Protein AF-A0A940Q5U7-F1 (afdb_monomer_lite)

Radius of gyration: 24.31 Å; chains: 1; bounding box: 68×39×67 Å

Foldseek 3Di:
DPVVQDDPVNCQQVQPLFKAAPVCPVVFFWAAPVLVVVCVVPPVVFDWDDPPDQRTIGTDQPVQADPVVRIGGRSQQDNNGGGNCVVSDGPSVVDPQWAWEDDPQWTFIWGDCPPPRCVPDDLVVVLVVCVVPVVVVRVVVCLVRVVRYYHDDPPTDTSDIACWRDDPFKIKHFDDLVCLVVVLVQCPDPVNCVVVVDDRDDSVNSVVVVVVQVPDPQKTKIFIDGRNDGFWIWIWGRLQVLEEIEREDTGGRPVPPPPCSSLRVVLVSLVSSVVSNRFKYKYKDFPVPVVVVVSLVVNVWDWDPDQDPVNGITMTMDGRSCVVVVVVD

pLDDT: mean 86.64, std 11.1, range [28.98, 97.19]

Sequence (329 aa):
MLKNILSGKTCAKCRMCCIFDKYDVWETPVITRELHQKLAAERPDLKTVSKGGNGGYVFNMEDCWDDEEEIYRCPALDVNKGCTLGENKPFDCKIWPYRVMDLNGARVISIASVCPELYKMPLSTLVKELDSGLGDIIFAEAAKNPAIVKPYQQGYPILKVTTELCGQKVRLSEVTRGDLPFLCDLYNRAELLDRLEAGALDIEDWDEAFEQWREDGDEEDYIVYVGSEPAGWLKLCGLESGECGWISMLVIAPEFRGRGVSRECIRLAEEIFIEKGIDSAAMHICCSNEAAVRCCVSCGYIPVQEETSDGETVMYKKENIDENYRTLS

Secondary structure (DSSP, 8-state):
--TTT--HHHHHHH-GGGEE-TTTGGGSPPBPHHHHHHHHHH-TTS-EEE-SSSS-EEE--GGGEETTTTEEE-TTEETTTEETTGGG--HHHHHTTEEEEEETTEEEEEE-TT-TTTTTS-HHHHHHHIIIIIHHHHHHHHHH-GGG-EE--TT--EEEE-S-EE-SS-EEEE--GGGHHHHHHHHTSHHHHHHHT-----HHHHHHHHHHHTT-TTEEEEEEEETTEEEEEEEEE-TTTSS-EEEEEEEE-GGGTTSSHHHHHHHHHHHHHHHTT--EEEEEEETT-HHHHHHHHHTT-EEEEEE-TTSSEEEEEEE-HHHHHHT--

Structure (mmCIF, N/CA/C/O backbone):
data_AF-A0A940Q5U7-F1
#
_entry.id   AF-A0A940Q5U7-F1
#
loop_
_atom_site.group_PDB
_atom_site.id
_atom_site.type_symbol
_atom_site.label_atom_id
_atom_site.label_alt_id
_atom_site.label_comp_id
_atom_site.label_asym_id
_atom_site.label_entity_id
_atom_site.label_seq_id
_atom_site.pdbx_PDB_ins_code
_atom_site.Cartn_x
_atom_site.Cartn_y
_atom_site.Cartn_z
_atom_site.occupancy
_atom_site.B_iso_or_equiv
_atom_site.auth_seq_id
_atom_site.auth_comp_id
_atom_site.auth_asym_id
_atom_site.auth_atom_id
_atom_site.pdbx_PDB_model_num
ATOM 1 N N . MET A 1 1 ? -3.903 4.282 20.654 1.00 78.12 1 MET A N 1
ATOM 2 C CA . MET A 1 1 ? -2.848 4.811 19.771 1.00 78.12 1 MET A CA 1
ATOM 3 C C . MET A 1 1 ? -2.981 6.319 19.609 1.00 78.12 1 MET A C 1
ATOM 5 O O . MET A 1 1 ? -1.980 6.993 19.712 1.00 78.12 1 MET A O 1
ATOM 9 N N . LEU A 1 2 ? -4.192 6.875 19.543 1.00 88.94 2 LEU A N 1
ATOM 10 C CA . LEU A 1 2 ? -4.430 8.313 19.321 1.00 88.94 2 LEU A CA 1
ATOM 11 C C . LEU A 1 2 ? -4.234 9.261 20.523 1.00 88.94 2 LEU A C 1
ATOM 13 O O . LEU A 1 2 ? -4.926 10.269 20.620 1.00 88.94 2 LEU A O 1
ATOM 17 N N . LYS A 1 3 ? -3.363 8.949 21.490 1.00 84.50 3 LYS A N 1
ATOM 18 C CA . LYS A 1 3 ? -3.320 9.698 22.768 1.00 84.50 3 LYS A CA 1
ATOM 19 C C . LYS A 1 3 ? -2.972 11.188 22.601 1.00 84.50 3 LYS A C 1
ATOM 21 O O . LYS A 1 3 ? -3.335 11.967 23.478 1.00 84.50 3 LYS A O 1
ATOM 26 N N . ASN A 1 4 ? -2.326 11.566 21.498 1.00 86.31 4 ASN A N 1
ATOM 27 C CA . ASN A 1 4 ? -1.941 12.946 21.194 1.00 86.31 4 ASN A CA 1
ATOM 28 C C . ASN A 1 4 ? -3.125 13.817 20.748 1.00 86.31 4 ASN A C 1
ATOM 30 O O . ASN A 1 4 ? -3.138 15.014 21.018 1.00 86.31 4 ASN A O 1
ATOM 34 N N . ILE A 1 5 ? -4.128 13.216 20.100 1.00 89.06 5 ILE A N 1
ATOM 35 C CA . ILE A 1 5 ? -5.276 13.933 19.521 1.00 89.06 5 ILE A CA 1
ATOM 36 C C . ILE A 1 5 ? -6.609 13.563 20.180 1.00 89.06 5 ILE A C 1
ATOM 38 O O . ILE A 1 5 ? -7.591 14.287 20.050 1.00 89.06 5 ILE A O 1
ATOM 42 N N . LEU A 1 6 ? -6.682 12.445 20.908 1.00 87.38 6 LEU A N 1
ATOM 43 C CA . LEU A 1 6 ? -7.926 11.976 21.505 1.00 87.38 6 LEU A CA 1
ATOM 44 C C . LEU A 1 6 ? -7.697 11.224 22.822 1.00 87.38 6 LEU A C 1
ATOM 46 O O . LEU A 1 6 ? -7.019 10.196 22.892 1.00 87.38 6 LEU A O 1
ATOM 50 N N . SER A 1 7 ? -8.325 11.718 23.893 1.00 88.56 7 SER A N 1
ATOM 51 C CA . SER A 1 7 ? -8.215 11.106 25.218 1.00 88.56 7 SER A CA 1
ATOM 52 C C . SER A 1 7 ? -9.206 9.951 25.406 1.00 88.56 7 SER A C 1
ATOM 54 O O . SER A 1 7 ? -10.366 10.019 24.993 1.00 88.56 7 SER A O 1
ATOM 56 N N . GLY A 1 8 ? -8.789 8.909 26.133 1.00 87.06 8 GLY A N 1
ATOM 57 C CA . GLY A 1 8 ? -9.665 7.777 26.458 1.00 87.06 8 GLY A CA 1
ATOM 58 C C . GLY A 1 8 ? -10.902 8.173 27.273 1.00 87.06 8 GLY A C 1
ATOM 59 O O . GLY A 1 8 ? -11.972 7.603 27.069 1.00 87.06 8 GLY A O 1
ATOM 60 N N . LYS A 1 9 ? -10.787 9.188 28.142 1.00 89.12 9 LYS A N 1
ATOM 61 C CA . LYS A 1 9 ? -11.909 9.723 28.932 1.00 89.12 9 LYS A CA 1
ATOM 62 C C . LYS A 1 9 ? -12.953 10.392 28.037 1.00 89.12 9 LYS A C 1
ATOM 64 O O . LYS A 1 9 ? -14.149 10.199 28.245 1.00 89.12 9 LYS A O 1
ATOM 69 N N . THR A 1 10 ? -12.503 11.142 27.030 1.00 89.94 10 THR A N 1
ATOM 70 C CA . THR A 1 10 ? -13.386 11.759 26.035 1.00 89.94 10 THR A CA 1
ATOM 71 C C . THR A 1 10 ? -14.143 10.683 25.256 1.00 89.94 10 THR A C 1
ATOM 73 O O . THR A 1 10 ? -15.372 10.730 25.184 1.00 89.94 10 THR A O 1
ATOM 76 N N . CYS A 1 11 ? -13.442 9.652 24.770 1.00 89.56 11 CYS A N 1
ATOM 77 C CA . CYS A 1 11 ? -14.071 8.535 24.059 1.00 89.56 11 CYS A CA 1
ATOM 78 C C . CYS A 1 11 ? -15.082 7.774 24.920 1.00 89.56 11 CYS A C 1
ATOM 80 O O . CYS A 1 11 ? -16.165 7.453 24.438 1.00 89.56 11 CYS A O 1
ATOM 82 N N . ALA A 1 12 ? -14.750 7.502 26.187 1.00 89.62 12 ALA A N 1
ATOM 83 C CA . ALA A 1 12 ? -15.624 6.772 27.103 1.00 89.62 12 ALA A CA 1
ATOM 84 C C . ALA A 1 12 ? -16.951 7.503 27.359 1.00 89.62 12 ALA A C 1
ATOM 86 O O . ALA A 1 12 ? -17.980 6.854 27.514 1.00 89.62 12 ALA A O 1
ATOM 87 N N . LYS A 1 13 ? -16.939 8.844 27.348 1.00 90.38 13 LYS A N 1
ATOM 88 C CA . LYS A 1 13 ? -18.156 9.664 27.427 1.00 90.38 13 LYS A CA 1
ATOM 89 C C . LYS A 1 13 ? -18.922 9.683 26.095 1.00 90.38 13 LYS A C 1
ATOM 91 O O . LYS A 1 13 ? -20.143 9.549 26.097 1.00 90.38 13 LYS A O 1
ATOM 96 N N . CYS A 1 14 ? -18.207 9.847 24.979 1.00 90.88 14 CYS A N 1
ATOM 97 C CA . CYS A 1 14 ? -18.778 10.008 23.637 1.00 90.88 14 CYS A CA 1
ATOM 98 C C . CYS A 1 14 ? -19.449 8.730 23.103 1.00 90.88 14 CYS A C 1
ATOM 100 O O . CYS A 1 14 ? -20.613 8.773 22.726 1.00 90.88 14 CYS A O 1
ATOM 102 N N . ARG A 1 15 ? -18.741 7.589 23.112 1.00 91.56 15 ARG A N 1
ATOM 103 C CA . ARG A 1 15 ? -19.229 6.246 22.712 1.00 91.56 15 ARG A CA 1
ATOM 104 C C . ARG A 1 15 ? -19.679 6.078 21.250 1.00 91.56 15 ARG A C 1
ATOM 106 O O . ARG A 1 15 ? -20.002 4.958 20.871 1.00 91.56 15 ARG A O 1
ATOM 113 N N . MET A 1 16 ? -19.614 7.126 20.425 1.00 89.88 16 MET A N 1
ATOM 114 C CA . MET A 1 16 ? -20.084 7.107 19.031 1.00 89.88 16 MET A CA 1
ATOM 115 C C . MET A 1 16 ? -19.485 5.966 18.193 1.00 89.88 16 MET A C 1
ATOM 117 O O . MET A 1 16 ? -20.190 5.325 17.434 1.00 89.88 16 MET A O 1
ATOM 121 N N . CYS A 1 17 ? -18.208 5.627 18.394 1.00 89.94 17 CYS A N 1
ATOM 122 C CA . CYS A 1 17 ? -17.541 4.549 17.652 1.00 89.94 17 CYS A CA 1
ATOM 123 C C . CYS A 1 17 ? -18.052 3.125 17.950 1.00 89.94 17 CYS A C 1
ATOM 125 O O . CYS A 1 17 ? -17.549 2.163 17.373 1.00 89.94 17 CYS A O 1
ATOM 127 N N . CYS A 1 18 ? -18.966 2.975 18.910 1.00 93.62 18 CYS A N 1
ATOM 128 C CA . CYS A 1 18 ? -19.541 1.704 19.345 1.00 93.62 18 CYS A CA 1
ATOM 129 C C . CYS A 1 18 ? -21.046 1.610 19.049 1.00 93.62 18 CYS A C 1
ATOM 131 O O . CYS A 1 18 ? -21.699 0.708 19.575 1.00 93.62 18 CYS A O 1
ATOM 133 N N . ILE A 1 19 ? -21.589 2.550 18.276 1.00 92.31 19 ILE A N 1
ATOM 134 C CA . ILE A 1 19 ? -22.995 2.616 17.887 1.00 92.31 19 ILE A CA 1
ATOM 135 C C . ILE A 1 19 ? -23.037 2.584 16.361 1.00 92.31 19 ILE A C 1
ATOM 137 O O . ILE A 1 19 ? -22.269 3.296 15.721 1.00 92.31 19 ILE A O 1
ATOM 141 N N . PHE A 1 20 ? -23.902 1.745 15.801 1.00 92.62 20 PHE A N 1
ATOM 142 C CA . PHE A 1 20 ? -24.039 1.549 14.360 1.00 92.62 20 PHE A CA 1
ATOM 143 C C . PHE A 1 20 ? -25.521 1.507 14.023 1.00 92.62 20 PHE A C 1
ATOM 145 O O . PHE A 1 20 ? -26.277 0.855 14.737 1.00 92.62 20 PHE A O 1
ATOM 152 N N . ASP A 1 21 ? -25.951 2.152 12.949 1.00 90.31 21 ASP A N 1
ATOM 153 C CA . ASP A 1 21 ? -27.272 1.871 12.394 1.00 90.31 21 ASP A CA 1
ATOM 154 C C . ASP A 1 21 ? -27.205 0.643 11.460 1.00 90.31 21 ASP A C 1
ATOM 156 O O . ASP A 1 21 ? -26.162 -0.002 11.307 1.00 90.31 21 ASP A O 1
ATOM 160 N N . LYS A 1 22 ? -28.327 0.298 10.824 1.00 88.94 22 LYS A N 1
ATOM 161 C CA . LYS A 1 22 ? -28.398 -0.815 9.860 1.00 88.94 22 LYS A CA 1
ATOM 162 C C . LYS A 1 22 ? -27.528 -0.628 8.610 1.00 88.94 22 LYS A C 1
ATOM 164 O O . LYS A 1 22 ? -27.195 -1.618 7.961 1.00 88.94 22 LYS A O 1
ATOM 169 N N . TYR A 1 23 ? -27.190 0.608 8.257 1.00 86.69 23 TYR A N 1
ATOM 170 C CA . TYR A 1 23 ? -26.357 0.947 7.109 1.00 86.69 23 TYR A CA 1
ATOM 171 C C . TYR A 1 23 ? -24.874 1.003 7.463 1.00 86.69 23 TYR A C 1
ATOM 173 O O . TYR A 1 23 ? -24.066 0.852 6.557 1.00 86.69 23 TYR A O 1
ATOM 181 N N . ASP A 1 24 ? -24.522 1.119 8.746 1.00 87.00 24 ASP A N 1
ATOM 182 C CA . ASP A 1 24 ? -23.146 1.248 9.233 1.00 87.00 24 ASP A CA 1
ATOM 183 C C . ASP A 1 24 ? -22.591 -0.042 9.860 1.00 87.00 24 ASP A C 1
ATOM 185 O O . ASP A 1 24 ? -21.446 -0.080 10.302 1.00 87.00 24 ASP A O 1
ATOM 189 N N . VAL A 1 25 ? -23.337 -1.152 9.892 1.00 85.06 25 VAL A N 1
ATOM 190 C CA . VAL A 1 25 ? -22.847 -2.422 10.486 1.00 85.06 25 VAL A CA 1
ATOM 191 C C . VAL A 1 25 ? -21.562 -2.928 9.810 1.00 85.06 25 VAL A C 1
ATOM 193 O O . VAL A 1 25 ? -20.711 -3.555 10.450 1.00 85.06 25 VAL A O 1
ATOM 196 N N . TRP A 1 26 ? -21.356 -2.612 8.530 1.00 83.44 26 TRP A N 1
ATOM 197 C CA . TRP A 1 26 ? -20.106 -2.911 7.817 1.00 83.44 26 TRP A CA 1
ATOM 198 C C . TRP A 1 26 ? -18.888 -2.174 8.414 1.00 83.44 26 TRP A C 1
ATOM 200 O O . TRP A 1 26 ? -17.740 -2.592 8.216 1.00 83.44 26 TRP A O 1
ATOM 210 N N . GLU A 1 27 ? -19.107 -1.106 9.188 1.00 85.62 27 GLU A N 1
ATOM 211 C CA . GLU A 1 27 ? -18.078 -0.357 9.907 1.00 85.62 27 GLU A CA 1
ATOM 212 C C . GLU A 1 27 ? -17.572 -1.041 11.170 1.00 85.62 27 GLU A C 1
ATOM 214 O O . GLU A 1 27 ? -16.536 -0.626 11.703 1.00 85.62 27 GLU A O 1
ATOM 219 N N . THR A 1 28 ? -18.226 -2.117 11.605 1.00 90.81 28 THR A N 1
ATOM 220 C CA . THR A 1 28 ? -17.782 -2.892 12.762 1.00 90.81 28 THR A CA 1
ATOM 221 C C . THR A 1 28 ? -16.299 -3.271 12.650 1.00 90.81 28 THR A C 1
ATOM 223 O O . THR A 1 28 ? -15.772 -3.500 11.548 1.00 90.81 28 THR A O 1
ATOM 226 N N . PRO A 1 29 ? -15.577 -3.254 13.785 1.00 92.81 29 PRO A N 1
ATOM 227 C CA . PRO A 1 29 ? -14.142 -3.460 13.785 1.00 92.81 29 PRO A CA 1
ATOM 228 C C . PRO A 1 29 ? -13.802 -4.899 13.413 1.00 92.81 29 PRO A C 1
ATOM 230 O O . PRO A 1 29 ? -14.430 -5.848 13.891 1.00 92.81 29 PRO A O 1
ATOM 233 N N . VAL A 1 30 ? -12.758 -5.057 12.612 1.00 93.12 30 VAL A N 1
ATOM 234 C CA . VAL A 1 30 ? -12.227 -6.366 12.256 1.00 93.12 30 VAL A CA 1
ATOM 235 C C . VAL A 1 30 ? -11.350 -6.889 13.385 1.00 93.12 30 VAL A C 1
ATOM 237 O O . VAL A 1 30 ? -10.454 -6.216 13.892 1.00 93.12 30 VAL A O 1
ATOM 240 N N . ILE A 1 31 ? -11.624 -8.122 13.783 1.00 94.00 31 ILE A N 1
ATOM 241 C CA . ILE A 1 31 ? -10.953 -8.857 14.846 1.00 94.00 31 ILE A CA 1
ATOM 242 C C . ILE A 1 31 ? -10.011 -9.859 14.177 1.00 94.00 31 ILE A C 1
ATOM 244 O O . ILE A 1 31 ? -10.446 -10.712 13.397 1.00 94.00 31 ILE A O 1
ATOM 248 N N . THR A 1 32 ? -8.713 -9.756 14.470 1.00 90.56 32 THR A N 1
ATOM 249 C CA . THR A 1 32 ? -7.722 -10.713 13.959 1.00 90.56 32 THR A CA 1
ATOM 250 C C . THR A 1 32 ? -7.933 -12.089 14.583 1.00 90.56 32 THR A C 1
ATOM 252 O O . THR A 1 32 ? -8.593 -12.235 15.616 1.00 90.56 32 THR A O 1
ATOM 255 N N . ARG A 1 33 ? -7.347 -13.122 13.978 1.00 89.12 33 ARG A N 1
ATOM 256 C CA . ARG A 1 33 ? -7.456 -14.491 14.487 1.00 89.12 33 ARG A CA 1
ATOM 257 C C . ARG A 1 33 ? -6.907 -14.628 15.909 1.00 89.12 33 ARG A C 1
ATOM 259 O O . ARG A 1 33 ? -7.523 -15.304 16.730 1.00 89.12 33 ARG A O 1
ATOM 266 N N . GLU A 1 34 ? -5.791 -13.972 16.207 1.00 90.19 34 GLU A N 1
ATOM 267 C CA . GLU A 1 34 ? -5.159 -14.003 17.528 1.00 90.19 34 GLU A CA 1
ATOM 268 C C . GLU A 1 34 ? -6.071 -13.357 18.574 1.00 90.19 34 GLU A C 1
ATOM 270 O O . GLU A 1 34 ? -6.288 -13.915 19.652 1.00 90.19 34 GLU A O 1
ATOM 275 N N . LEU A 1 35 ? -6.660 -12.200 18.246 1.00 93.81 35 LEU A N 1
ATOM 276 C CA . LEU A 1 35 ? -7.577 -11.522 19.155 1.00 93.81 35 LEU A CA 1
ATOM 277 C C . LEU A 1 35 ? -8.873 -12.318 19.339 1.00 93.81 35 LEU A C 1
ATOM 279 O O . LEU A 1 35 ? -9.357 -12.419 20.461 1.00 93.81 35 LEU A O 1
ATOM 283 N N . HIS A 1 36 ? -9.404 -12.929 18.279 1.00 93.69 36 HIS A N 1
ATOM 284 C CA . HIS A 1 36 ? -10.560 -13.821 18.360 1.00 93.69 36 HIS A CA 1
ATOM 285 C C . HIS A 1 36 ? -10.318 -14.969 19.353 1.00 93.69 36 HIS A C 1
ATOM 287 O O . HIS A 1 36 ? -11.129 -15.182 20.254 1.00 93.69 36 HIS A O 1
ATOM 293 N N . GLN A 1 37 ? -9.181 -15.664 19.242 1.00 93.94 37 GLN A N 1
ATOM 294 C CA . GLN A 1 37 ? -8.817 -16.756 20.154 1.00 93.94 37 GLN A CA 1
ATOM 295 C C . GLN A 1 37 ? -8.702 -16.275 21.603 1.00 93.94 37 GLN A C 1
ATOM 297 O O . GLN A 1 37 ? -9.189 -16.937 22.520 1.00 93.94 37 GLN A O 1
ATOM 302 N N . LYS A 1 38 ? -8.102 -15.098 21.808 1.00 95.25 38 LYS A N 1
ATOM 303 C CA . LYS A 1 38 ? -7.985 -14.493 23.135 1.00 95.25 38 LYS A CA 1
ATOM 304 C C . LYS A 1 38 ? -9.350 -14.140 23.730 1.00 95.25 38 LYS A C 1
ATOM 306 O O . LYS A 1 38 ? -9.614 -14.462 24.886 1.00 95.25 38 LYS A O 1
ATOM 311 N N . LEU A 1 39 ? -10.230 -13.516 22.946 1.00 95.75 39 LEU A N 1
ATOM 312 C CA . LEU A 1 39 ? -11.585 -13.171 23.382 1.00 95.75 39 LEU A CA 1
ATOM 313 C C . LEU A 1 39 ? -12.404 -14.424 23.702 1.00 95.75 39 LEU A C 1
ATOM 315 O O . LEU A 1 39 ? -13.071 -14.447 24.727 1.00 95.75 39 LEU A O 1
ATOM 319 N N . ALA A 1 40 ? -12.293 -15.492 22.910 1.00 94.69 40 ALA A N 1
ATOM 320 C CA . ALA A 1 40 ? -12.980 -16.750 23.196 1.00 94.69 40 ALA A CA 1
ATOM 321 C C . ALA A 1 40 ? -12.564 -17.369 24.547 1.00 94.69 40 ALA A C 1
ATOM 323 O O . ALA A 1 40 ? -13.393 -17.982 25.218 1.00 94.69 40 ALA A O 1
ATOM 324 N N . ALA A 1 41 ? -11.304 -17.194 24.960 1.00 95.44 41 ALA A N 1
ATOM 325 C CA . ALA A 1 41 ? -10.793 -17.704 26.232 1.00 95.44 41 ALA A CA 1
ATOM 326 C C . ALA A 1 41 ? -11.141 -16.807 27.435 1.00 95.44 41 ALA A C 1
ATOM 328 O O . ALA A 1 41 ? -11.493 -17.312 28.499 1.00 95.44 41 ALA A O 1
ATOM 329 N N . GLU A 1 42 ? -11.026 -15.484 27.287 1.00 95.94 42 GLU A N 1
ATOM 330 C CA . GLU A 1 42 ? -11.127 -14.531 28.406 1.00 95.94 42 GLU A CA 1
ATOM 331 C C . GLU A 1 42 ? -12.506 -13.858 28.523 1.00 95.94 42 GLU A C 1
ATOM 333 O O . GLU A 1 42 ? -12.880 -13.383 29.596 1.00 95.94 42 GLU A O 1
ATOM 338 N N . ARG A 1 43 ? -13.247 -13.770 27.416 1.00 94.62 43 ARG A N 1
ATOM 339 C CA . ARG A 1 43 ? -14.505 -13.022 27.259 1.00 94.62 43 ARG A CA 1
ATOM 340 C C . ARG A 1 43 ? -15.493 -13.782 26.356 1.00 94.62 43 ARG A C 1
ATOM 342 O O . ARG A 1 43 ? -15.878 -13.269 25.305 1.00 94.62 43 ARG A O 1
ATOM 349 N N . PRO A 1 44 ? -15.921 -15.002 26.738 1.00 92.81 44 PRO A N 1
ATOM 350 C CA . PRO A 1 44 ? -16.812 -15.832 25.918 1.00 92.81 44 PRO A CA 1
ATOM 351 C C . PRO A 1 44 ? -18.203 -15.210 25.707 1.00 92.81 44 PRO A C 1
ATOM 353 O O . PRO A 1 44 ? -18.942 -15.638 24.823 1.00 92.81 44 PRO A O 1
ATOM 356 N N . ASP A 1 45 ? -18.557 -14.194 26.500 1.00 93.38 45 ASP A N 1
ATOM 357 C CA . ASP A 1 45 ? -19.732 -13.348 26.298 1.00 93.38 45 ASP A CA 1
ATOM 358 C C . ASP A 1 45 ? -19.665 -12.549 24.984 1.00 93.38 45 ASP A C 1
ATOM 360 O O . ASP A 1 45 ? -20.691 -12.295 24.356 1.00 93.38 45 ASP A O 1
ATOM 364 N N . LEU A 1 46 ? -18.460 -12.201 24.525 1.00 94.31 46 LEU A N 1
ATOM 365 C CA . LEU A 1 46 ? -18.235 -11.455 23.291 1.00 94.31 46 LEU A CA 1
ATOM 366 C C . LEU A 1 46 ? -18.146 -12.404 22.093 1.00 94.31 46 LEU A C 1
ATOM 368 O O . LEU A 1 46 ? -17.064 -12.736 21.600 1.00 94.31 46 LEU A O 1
ATOM 372 N N . LYS A 1 47 ? -19.312 -12.832 21.606 1.00 94.12 47 LYS A N 1
ATOM 373 C CA . LYS A 1 47 ? -19.419 -13.682 20.416 1.00 94.12 47 LYS A CA 1
ATOM 374 C C . LYS A 1 47 ? -18.869 -12.975 19.177 1.00 94.12 47 LYS A C 1
ATOM 376 O O . LYS A 1 47 ? -19.050 -11.774 18.977 1.00 94.12 47 LYS A O 1
ATOM 381 N N . THR A 1 48 ? -18.234 -13.751 18.306 1.00 93.75 48 THR A N 1
ATOM 382 C CA . THR A 1 48 ? -17.684 -13.274 17.033 1.00 93.75 48 THR A CA 1
ATOM 383 C C . THR A 1 48 ? -18.057 -14.227 15.905 1.00 93.75 48 THR A C 1
ATOM 385 O O . THR A 1 48 ? -18.272 -15.417 16.136 1.00 93.75 48 THR A O 1
ATOM 388 N N . VAL A 1 49 ? -18.137 -13.699 14.689 1.00 91.50 49 VAL A N 1
ATOM 389 C CA . VAL A 1 49 ? -18.447 -14.446 13.465 1.00 91.50 49 VAL A CA 1
ATOM 390 C C . VAL A 1 49 ? -17.345 -14.230 12.434 1.00 91.50 49 VAL A C 1
ATOM 392 O O . VAL A 1 49 ? -16.705 -13.178 12.403 1.00 91.50 49 VAL A O 1
ATOM 395 N N . SER A 1 50 ? -17.080 -15.244 11.610 1.00 88.31 50 SER A N 1
ATOM 396 C CA . SER A 1 50 ? -16.086 -15.136 10.538 1.00 88.31 50 SER A CA 1
ATOM 397 C C . SER A 1 50 ? -16.630 -14.287 9.390 1.00 88.31 50 SER A C 1
ATOM 399 O O . SER A 1 50 ? -17.770 -14.471 8.972 1.00 88.31 50 SER A O 1
ATOM 401 N N . LYS A 1 51 ? -15.798 -13.395 8.844 1.00 74.69 51 LYS A N 1
ATOM 402 C CA . LYS A 1 51 ? -16.141 -12.531 7.704 1.00 74.69 51 LYS A CA 1
ATOM 403 C C . LYS A 1 51 ? -16.084 -13.265 6.350 1.00 74.69 51 LYS A C 1
ATOM 405 O O . LYS A 1 51 ? -16.513 -12.709 5.346 1.00 74.69 51 LYS A O 1
ATOM 410 N N . GLY A 1 52 ? -15.579 -14.506 6.307 1.00 59.94 52 GLY A N 1
ATOM 411 C CA . GLY A 1 52 ? -15.318 -15.238 5.057 1.00 59.94 52 GLY A CA 1
ATOM 412 C C . GLY A 1 52 ? -14.249 -14.563 4.176 1.00 59.94 52 GLY A C 1
ATOM 413 O O . GLY A 1 52 ? -13.868 -13.421 4.421 1.00 59.94 52 GLY A O 1
ATOM 414 N N . GLY A 1 53 ? -13.717 -15.276 3.174 1.00 56.09 53 GLY A N 1
ATOM 415 C CA . GLY A 1 53 ? -12.832 -14.745 2.112 1.00 56.09 53 GLY A CA 1
ATOM 416 C C . GLY A 1 53 ? -11.426 -14.267 2.527 1.00 56.09 53 GLY A C 1
ATOM 417 O O . GLY A 1 53 ? -10.441 -14.777 2.010 1.00 56.09 53 GLY A O 1
ATOM 418 N N . ASN A 1 54 ? -11.322 -13.336 3.483 1.00 55.59 54 ASN A N 1
ATOM 419 C CA . ASN A 1 54 ? -10.103 -12.577 3.815 1.00 55.59 54 ASN A CA 1
ATOM 420 C C . ASN A 1 54 ? -9.548 -12.856 5.231 1.00 55.59 54 ASN A C 1
ATOM 422 O O . ASN A 1 54 ? -8.680 -12.135 5.712 1.00 55.59 54 ASN A O 1
ATOM 426 N N . GLY A 1 55 ? -10.051 -13.878 5.935 1.00 65.12 55 GLY A N 1
ATOM 427 C CA . GLY A 1 55 ? -9.444 -14.382 7.182 1.00 65.12 55 GLY A CA 1
ATOM 428 C C . GLY A 1 55 ? -9.720 -13.600 8.480 1.00 65.12 55 GLY A C 1
ATOM 429 O O . GLY A 1 55 ? -9.142 -13.941 9.511 1.00 65.12 55 GLY A O 1
ATOM 430 N N . GLY A 1 56 ? -10.605 -12.594 8.467 1.00 82.19 56 GLY A N 1
ATOM 431 C CA . GLY A 1 56 ? -10.977 -11.801 9.652 1.00 82.19 56 GLY A CA 1
ATOM 432 C C . GLY A 1 56 ? -12.269 -12.249 10.351 1.00 82.19 56 GLY A C 1
ATOM 433 O O . GLY A 1 56 ? -13.113 -12.926 9.757 1.00 82.19 56 GLY A O 1
ATOM 434 N N . TYR A 1 57 ? -12.443 -11.830 11.606 1.00 92.12 57 TYR A N 1
ATOM 435 C CA . TYR A 1 57 ? -13.677 -11.975 12.387 1.00 92.12 57 TYR A CA 1
ATOM 436 C C . TYR A 1 57 ? -14.303 -10.601 12.648 1.00 92.12 57 TYR A C 1
ATOM 438 O O . TYR A 1 57 ? -13.626 -9.580 12.562 1.00 92.12 57 TYR A O 1
ATOM 446 N N . VAL A 1 58 ? -15.582 -10.563 13.001 1.00 92.94 58 VAL A N 1
ATOM 447 C CA . VAL A 1 58 ? -16.266 -9.374 13.537 1.00 92.94 58 VAL A CA 1
ATOM 448 C C . VAL A 1 58 ? -17.094 -9.779 14.752 1.00 92.94 58 VAL A C 1
ATOM 450 O O . VAL A 1 58 ? -17.349 -10.968 14.959 1.00 92.94 58 VAL A O 1
ATOM 453 N N . PHE A 1 59 ? -17.498 -8.820 15.584 1.00 93.75 59 PHE A N 1
ATOM 454 C CA . PHE A 1 59 ? -18.456 -9.108 16.653 1.00 93.75 59 PHE A CA 1
ATOM 455 C C . PHE A 1 59 ? -19.784 -9.587 16.063 1.00 93.75 59 PHE A C 1
ATOM 457 O O . PHE A 1 59 ? -20.218 -9.085 15.027 1.00 93.75 59 PHE A O 1
ATOM 464 N N . ASN A 1 60 ? -20.423 -10.562 16.715 1.00 92.44 60 ASN A N 1
ATOM 465 C CA . ASN A 1 60 ? -21.790 -10.915 16.359 1.00 92.44 60 ASN A CA 1
ATOM 466 C C . ASN A 1 60 ? -22.718 -9.788 16.841 1.00 92.44 60 ASN A C 1
ATOM 468 O O . ASN A 1 60 ? -22.786 -9.527 18.041 1.00 92.44 60 ASN A O 1
ATOM 472 N N . MET A 1 61 ? -23.398 -9.132 15.898 1.00 91.06 61 MET A N 1
ATOM 473 C CA . MET A 1 61 ? -24.313 -8.020 16.162 1.00 91.06 61 MET A CA 1
ATOM 474 C C . MET A 1 61 ? -25.794 -8.435 16.157 1.00 91.06 61 MET A C 1
ATOM 476 O O . MET A 1 61 ? -26.635 -7.594 16.458 1.00 91.06 61 MET A O 1
ATOM 480 N N . GLU A 1 62 ? -26.131 -9.690 15.830 1.00 86.12 62 GLU A N 1
ATOM 481 C CA . GLU A 1 62 ? -27.520 -10.169 15.679 1.00 86.12 62 GLU A CA 1
ATOM 482 C C . GLU A 1 62 ? -28.363 -9.910 16.936 1.00 86.12 62 GLU A C 1
ATOM 484 O O . GLU A 1 62 ? -29.486 -9.428 16.836 1.00 86.12 62 GLU A O 1
ATOM 489 N N . ASP A 1 63 ? -27.780 -10.139 18.116 1.00 85.50 63 ASP A N 1
ATOM 490 C CA . ASP A 1 63 ? -28.448 -9.976 19.415 1.00 85.50 63 ASP A CA 1
ATOM 491 C C . ASP A 1 63 ? -28.274 -8.560 20.014 1.00 85.50 63 ASP A C 1
ATOM 493 O O . ASP A 1 63 ? -28.551 -8.342 21.192 1.00 85.50 63 ASP A O 1
ATOM 497 N N . CYS A 1 64 ? -27.733 -7.601 19.254 1.00 89.50 64 CYS A N 1
ATOM 498 C CA . CYS A 1 64 ? -27.323 -6.280 19.758 1.00 89.50 64 CYS A CA 1
ATOM 499 C C . CYS A 1 64 ? -28.204 -5.116 19.274 1.00 89.50 64 CYS A C 1
ATOM 501 O O . CYS A 1 64 ? -27.837 -3.955 19.482 1.00 89.50 64 CYS A O 1
ATOM 503 N N . TRP A 1 65 ? -29.310 -5.421 18.594 1.00 91.81 65 TRP A N 1
ATOM 504 C CA . TRP A 1 65 ? -30.267 -4.438 18.092 1.00 91.81 65 TRP A CA 1
ATOM 505 C C . TRP A 1 65 ? -31.135 -3.867 19.221 1.00 91.81 65 TRP A C 1
ATOM 507 O O . TRP A 1 65 ? -31.642 -4.606 20.063 1.00 91.81 65 TRP A O 1
ATOM 517 N N . ASP A 1 66 ? -31.290 -2.548 19.224 1.00 90.69 66 ASP A N 1
ATOM 518 C CA . ASP A 1 66 ? -32.147 -1.779 20.122 1.00 90.69 66 ASP A CA 1
ATOM 519 C C . ASP A 1 66 ? -33.346 -1.267 19.308 1.00 90.69 66 ASP A C 1
ATOM 521 O O . ASP A 1 66 ? -33.190 -0.359 18.493 1.00 90.69 66 ASP A O 1
ATOM 525 N N . ASP A 1 67 ? -34.522 -1.882 19.481 1.00 89.31 67 ASP A N 1
ATOM 526 C CA . ASP A 1 67 ? -35.728 -1.556 18.702 1.00 89.31 67 ASP A CA 1
ATOM 527 C C . ASP A 1 67 ? -36.250 -0.135 18.955 1.00 89.31 67 ASP A C 1
ATOM 529 O O . ASP A 1 67 ? -36.883 0.445 18.076 1.00 89.31 67 ASP A O 1
ATOM 533 N N . GLU A 1 68 ? -36.013 0.430 20.143 1.00 91.56 68 GLU A N 1
ATOM 534 C CA . GLU A 1 68 ? -36.500 1.772 20.485 1.00 91.56 68 GLU A CA 1
ATOM 535 C C . GLU A 1 68 ? -35.650 2.862 19.825 1.00 91.56 68 GLU A C 1
ATOM 537 O O . GLU A 1 68 ? -36.176 3.875 19.364 1.00 91.56 68 GLU A O 1
ATOM 542 N N . GLU A 1 69 ? -34.337 2.648 19.772 1.00 89.94 69 GLU A N 1
ATOM 543 C CA . GLU A 1 69 ? -33.369 3.615 19.245 1.00 89.94 69 GLU A CA 1
ATOM 544 C C . GLU A 1 69 ? -32.960 3.317 17.788 1.00 89.94 69 GLU A C 1
ATOM 546 O O . GLU A 1 69 ? -32.217 4.092 17.191 1.00 89.94 69 GLU A O 1
ATOM 551 N N . GLU A 1 70 ? -33.428 2.198 17.224 1.00 92.50 70 GLU A N 1
ATOM 552 C CA . GLU A 1 70 ? -33.118 1.692 15.879 1.00 92.50 70 GLU A CA 1
ATOM 553 C C . GLU A 1 70 ? -31.607 1.608 15.574 1.00 92.50 70 GLU A C 1
ATOM 555 O O . GLU A 1 70 ? -31.139 1.950 14.482 1.00 92.50 70 GLU A O 1
ATOM 560 N N . ILE A 1 71 ? -30.823 1.137 16.548 1.00 93.31 71 ILE A N 1
ATOM 561 C CA . ILE A 1 71 ? -29.360 1.035 16.448 1.00 93.31 71 ILE A CA 1
ATOM 562 C C . ILE A 1 71 ? -28.825 -0.283 17.001 1.00 93.31 71 ILE A C 1
ATOM 564 O O . ILE A 1 71 ? -29.351 -0.870 17.941 1.00 93.31 71 ILE A O 1
ATOM 568 N N . TYR A 1 72 ? -27.685 -0.705 16.471 1.00 94.38 72 TYR A N 1
ATOM 569 C CA . TYR A 1 72 ? -26.832 -1.725 17.054 1.00 94.38 72 TYR A CA 1
ATOM 570 C C . TYR A 1 72 ? -25.829 -1.108 18.029 1.00 94.38 72 TYR A C 1
ATOM 572 O O . TYR A 1 72 ? -25.117 -0.149 17.708 1.00 94.38 72 TYR A O 1
ATOM 580 N N . ARG A 1 73 ? -25.688 -1.715 19.209 1.00 94.31 73 ARG A N 1
ATOM 581 C CA . ARG A 1 73 ? -24.632 -1.360 20.170 1.00 94.31 73 ARG A CA 1
ATOM 582 C C . ARG A 1 73 ? -23.554 -2.432 20.180 1.00 94.31 73 ARG A C 1
ATOM 584 O O . ARG A 1 73 ? -23.844 -3.614 20.281 1.00 94.31 73 ARG A O 1
ATOM 591 N N . CYS A 1 74 ? -2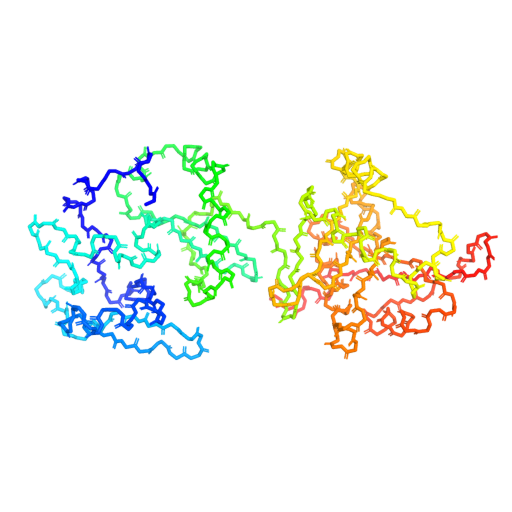2.288 -2.029 20.099 1.00 95.00 74 CYS A N 1
ATOM 592 C CA . CYS A 1 74 ? -21.169 -2.964 20.203 1.00 95.00 74 CYS A CA 1
ATOM 593 C C . CYS A 1 74 ? -21.286 -3.788 21.501 1.00 95.00 74 CYS A C 1
ATOM 595 O O . CYS A 1 74 ? -21.395 -3.186 22.571 1.00 95.00 74 CYS A O 1
ATOM 597 N N . PRO A 1 75 ? -21.170 -5.128 21.462 1.00 94.88 75 PRO A N 1
ATOM 598 C CA . PRO A 1 75 ? -21.326 -5.967 22.655 1.00 94.88 75 PRO A CA 1
ATOM 599 C C . PRO A 1 75 ? -20.256 -5.698 23.723 1.00 94.88 75 PRO A C 1
ATOM 601 O O . PRO A 1 75 ? -20.433 -6.007 24.897 1.00 94.88 75 PRO A O 1
ATOM 604 N N . ALA A 1 76 ? -19.134 -5.083 23.342 1.00 95.38 76 ALA A N 1
ATOM 605 C CA . ALA A 1 76 ? -18.091 -4.690 24.279 1.00 95.38 76 ALA A CA 1
ATOM 606 C C . ALA A 1 76 ? -18.296 -3.294 24.907 1.00 95.38 76 ALA A C 1
ATOM 608 O O . ALA A 1 76 ? -17.425 -2.840 25.664 1.00 95.38 76 ALA A O 1
ATOM 609 N N . LEU A 1 77 ? -19.390 -2.593 24.587 1.00 95.06 77 LEU A N 1
ATOM 610 C CA . LEU A 1 77 ? -19.726 -1.276 25.123 1.00 95.06 77 LEU A CA 1
ATOM 611 C C . LEU A 1 77 ? -20.478 -1.399 26.455 1.00 95.06 77 LEU A C 1
ATOM 613 O O . LEU A 1 77 ? -21.603 -1.879 26.504 1.00 95.06 77 LEU A O 1
ATOM 617 N N . ASP A 1 78 ? -19.894 -0.868 27.527 1.00 92.94 78 ASP A N 1
ATOM 618 C CA . ASP A 1 78 ? -20.624 -0.567 28.759 1.00 92.94 78 ASP A CA 1
ATOM 619 C C . ASP A 1 78 ? -21.172 0.865 28.662 1.00 92.94 78 ASP A C 1
ATOM 621 O O . ASP A 1 78 ? -20.430 1.818 28.400 1.00 92.94 78 ASP A O 1
ATOM 625 N N . VAL A 1 79 ? -22.477 1.036 28.874 1.00 86.38 79 VAL A N 1
ATOM 626 C CA . VAL A 1 79 ? -23.142 2.340 28.726 1.00 86.38 79 VAL A CA 1
ATOM 627 C C . VAL A 1 79 ? -22.625 3.395 29.708 1.00 86.38 79 VAL A C 1
ATOM 629 O O . VAL A 1 79 ? -22.661 4.579 29.388 1.00 86.38 79 VAL A O 1
ATOM 632 N N . ASN A 1 80 ? -22.089 3.005 30.862 1.00 88.38 80 ASN A N 1
ATOM 633 C CA . ASN A 1 80 ? -21.593 3.928 31.883 1.00 88.38 80 ASN A CA 1
ATOM 634 C C . ASN A 1 80 ? -20.072 4.112 31.820 1.00 88.38 80 ASN A C 1
ATOM 636 O O . ASN A 1 80 ? -19.564 5.185 32.146 1.00 88.38 80 ASN A O 1
ATOM 640 N N . LYS A 1 81 ? -19.336 3.068 31.426 1.00 90.38 81 LYS A N 1
ATOM 641 C CA . LYS A 1 81 ? -17.863 3.033 31.470 1.00 90.38 81 LYS A CA 1
ATOM 642 C C . LYS A 1 81 ? -17.203 3.186 30.099 1.00 90.38 81 LYS A C 1
ATOM 644 O O . LYS A 1 81 ? -16.003 3.451 30.033 1.00 90.38 81 LYS A O 1
ATOM 649 N N . GLY A 1 82 ? -17.956 3.035 29.013 1.00 92.12 82 GLY A N 1
ATOM 650 C CA . GLY A 1 82 ? -17.436 2.987 27.651 1.00 92.12 82 GLY A CA 1
ATOM 651 C C . GLY A 1 82 ? -16.915 1.597 27.272 1.00 92.12 82 GLY A C 1
ATOM 652 O O . GLY A 1 82 ? -17.364 0.574 27.781 1.00 92.12 82 GLY A O 1
ATOM 653 N N . CYS A 1 83 ? -15.971 1.540 26.332 1.00 94.19 83 CYS A N 1
ATOM 654 C CA . CYS A 1 83 ? -15.447 0.271 25.820 1.00 94.19 83 CYS A CA 1
ATOM 655 C C . CYS A 1 83 ? -14.715 -0.542 26.905 1.00 94.19 83 CYS A C 1
ATOM 657 O O . CYS A 1 83 ? -13.754 -0.061 27.510 1.00 94.19 83 CYS A O 1
ATOM 659 N N . THR A 1 84 ? -15.111 -1.805 27.074 1.00 94.81 84 THR A N 1
ATOM 660 C CA . THR A 1 84 ? -14.583 -2.718 28.105 1.00 94.81 84 T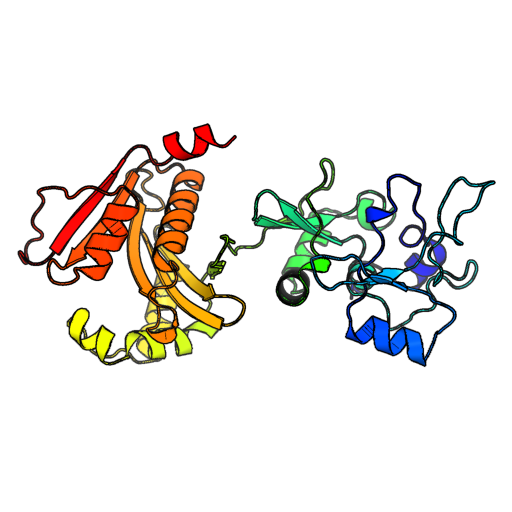HR A CA 1
ATOM 661 C C . THR A 1 84 ? -13.332 -3.497 27.684 1.00 94.81 84 THR A C 1
ATOM 663 O O . THR A 1 84 ? -12.757 -4.213 28.497 1.00 94.81 84 THR A O 1
ATOM 666 N N . LEU A 1 85 ? -12.879 -3.363 26.433 1.00 93.94 85 LEU A N 1
ATOM 667 C CA . LEU A 1 85 ? -11.764 -4.161 25.899 1.00 93.94 85 LEU A CA 1
ATOM 668 C C . LEU A 1 85 ? -10.375 -3.690 26.347 1.00 93.94 85 LEU A C 1
ATOM 670 O O . LEU A 1 85 ? -9.410 -4.432 26.190 1.00 93.94 85 LEU A O 1
ATOM 674 N N . GLY A 1 86 ? -10.236 -2.470 26.874 1.00 90.25 86 GLY A N 1
ATOM 675 C CA . GLY A 1 86 ? -8.933 -1.942 27.300 1.00 90.25 86 GLY A CA 1
ATOM 676 C C . GLY A 1 86 ? -7.876 -2.014 26.187 1.00 90.25 86 GLY A C 1
ATOM 677 O O . GLY A 1 86 ? -8.075 -1.458 25.106 1.00 90.25 86 GLY A O 1
ATOM 678 N N . GLU A 1 87 ? -6.767 -2.711 26.444 1.00 89.69 87 GLU A N 1
ATOM 679 C CA . GLU A 1 87 ? -5.676 -2.927 25.477 1.00 89.69 87 GLU A CA 1
ATOM 680 C C . GLU A 1 87 ? -5.996 -3.994 24.411 1.00 89.69 87 GLU A C 1
ATOM 682 O O . GLU A 1 87 ? -5.407 -3.989 23.326 1.00 89.69 87 GLU A O 1
ATOM 687 N N . ASN A 1 88 ? -6.990 -4.852 24.667 1.00 94.00 88 ASN A N 1
ATOM 688 C CA . ASN A 1 88 ? -7.478 -5.879 23.739 1.00 94.00 88 ASN A CA 1
ATOM 689 C C . ASN A 1 88 ? -8.435 -5.307 22.674 1.00 94.00 88 ASN A C 1
ATOM 691 O O . ASN A 1 88 ? -9.165 -6.049 22.022 1.00 94.00 88 ASN A O 1
ATOM 695 N N . LYS A 1 89 ? -8.480 -3.983 22.497 1.00 94.94 89 LYS A N 1
ATOM 696 C CA . LYS A 1 89 ? -9.231 -3.368 21.398 1.00 94.94 89 LYS A CA 1
ATOM 697 C C . LYS A 1 89 ? -8.691 -3.854 20.043 1.00 94.94 89 LYS A C 1
ATOM 699 O O . LYS A 1 89 ? -7.465 -3.874 19.876 1.00 94.94 89 LYS A O 1
ATOM 704 N N . PRO A 1 90 ? -9.570 -4.160 19.072 1.00 95.19 90 PRO A N 1
ATOM 705 C CA . PRO A 1 90 ? -9.170 -4.349 17.683 1.00 95.19 90 PRO A CA 1
ATOM 706 C C . PRO A 1 90 ? -8.408 -3.137 17.147 1.00 95.19 90 PRO A C 1
ATOM 708 O O . PRO A 1 90 ? -8.581 -2.021 17.652 1.00 95.19 90 PRO A O 1
ATOM 711 N N . PHE A 1 91 ? -7.588 -3.340 16.117 1.00 94.94 91 PHE A N 1
ATOM 712 C CA . PHE A 1 91 ? -6.792 -2.260 15.536 1.00 94.94 91 PHE A CA 1
ATOM 713 C C . PHE A 1 91 ? -7.668 -1.098 15.049 1.00 94.94 91 PHE A C 1
ATOM 715 O O . PHE A 1 91 ? -7.449 0.035 15.477 1.00 94.94 91 PHE A O 1
ATOM 722 N N . ASP A 1 92 ? -8.749 -1.394 14.319 1.00 93.12 92 ASP A N 1
ATOM 723 C CA . ASP A 1 92 ? -9.755 -0.414 13.877 1.00 93.12 92 ASP A CA 1
ATOM 724 C C . ASP A 1 92 ? -10.272 0.472 15.023 1.00 93.12 92 ASP A C 1
ATOM 726 O O . ASP A 1 92 ? -10.475 1.673 14.856 1.00 93.12 92 ASP A O 1
ATOM 730 N N . CYS A 1 93 ? -10.462 -0.097 16.220 1.00 94.06 93 CYS A N 1
ATOM 731 C CA . CYS A 1 93 ? -10.899 0.649 17.402 1.00 94.06 93 CYS A CA 1
ATOM 732 C C . CYS A 1 93 ? -9.785 1.505 18.018 1.00 94.06 93 CYS A C 1
ATOM 734 O O . CYS A 1 93 ? -10.073 2.496 18.689 1.00 94.06 93 CYS A O 1
ATOM 736 N N . LYS A 1 94 ? -8.517 1.104 17.868 1.00 94.19 94 LYS A N 1
ATOM 737 C CA . LYS A 1 94 ? -7.354 1.825 18.409 1.00 94.19 94 LYS A CA 1
ATOM 738 C C . LYS A 1 94 ? -7.005 3.066 17.593 1.00 94.19 94 LYS A C 1
ATOM 740 O O . LYS A 1 94 ? -6.409 3.979 18.180 1.00 94.19 94 LYS A O 1
ATOM 745 N N . ILE A 1 95 ? -7.368 3.069 16.307 1.00 94.31 95 ILE A N 1
ATOM 746 C CA . ILE A 1 95 ? -7.119 4.154 15.348 1.00 94.31 95 ILE A CA 1
ATOM 747 C C . ILE A 1 95 ? -8.374 4.963 14.985 1.00 94.31 95 ILE A C 1
ATOM 749 O O . ILE A 1 95 ? -8.240 5.999 14.344 1.00 94.31 95 ILE A O 1
ATOM 753 N N . TRP A 1 96 ? -9.578 4.543 15.402 1.00 92.69 96 TRP A N 1
ATOM 754 C CA . TRP A 1 96 ? -10.820 5.278 15.126 1.00 92.69 96 TRP A CA 1
ATOM 755 C C . TRP A 1 96 ? -10.727 6.740 15.589 1.00 92.69 96 TRP A C 1
ATOM 757 O O . TRP A 1 96 ? -10.402 6.967 16.759 1.00 92.69 96 TRP A O 1
ATOM 767 N N . PRO A 1 97 ? -11.066 7.728 14.741 1.00 92.31 97 PRO A N 1
ATOM 768 C CA . PRO A 1 97 ? -11.850 7.625 13.503 1.00 92.31 97 PRO A CA 1
ATOM 769 C C . PRO A 1 97 ? -11.036 7.515 12.207 1.00 92.31 97 PRO A C 1
ATOM 771 O O . PRO A 1 97 ? -11.631 7.616 11.136 1.00 92.31 97 PRO A O 1
ATOM 774 N N . TYR A 1 98 ? -9.718 7.304 12.266 1.00 95.00 98 TYR A N 1
ATOM 775 C CA . TYR A 1 98 ? -8.970 6.945 11.064 1.00 95.00 98 TYR A CA 1
ATOM 776 C C . TYR A 1 98 ? -9.387 5.566 10.556 1.00 95.00 98 TYR A C 1
ATOM 778 O O . TYR A 1 98 ? -9.774 4.670 11.320 1.00 95.00 98 TYR A O 1
ATOM 786 N N . ARG A 1 99 ? -9.302 5.412 9.240 1.00 93.19 99 ARG A N 1
ATOM 787 C CA . ARG A 1 99 ? -9.646 4.202 8.504 1.00 93.19 99 ARG A CA 1
ATOM 788 C C . ARG A 1 99 ? -8.628 3.992 7.410 1.00 93.19 99 ARG A C 1
ATOM 790 O O . ARG A 1 99 ? -8.331 4.931 6.686 1.00 93.19 99 ARG A O 1
ATOM 797 N N . VAL A 1 100 ? -8.161 2.763 7.253 1.00 93.88 100 VAL A N 1
ATOM 798 C CA . VAL A 1 100 ? -7.485 2.362 6.022 1.00 93.88 100 VAL A CA 1
ATOM 799 C C . VAL A 1 100 ? -8.524 1.831 5.040 1.00 93.88 100 VAL A C 1
ATOM 801 O O . VAL A 1 100 ? -9.361 0.994 5.393 1.00 93.88 100 VAL A O 1
ATOM 804 N N . MET A 1 101 ? -8.506 2.353 3.820 1.00 93.31 101 MET A N 1
ATOM 805 C CA . MET A 1 101 ? -9.446 1.996 2.765 1.00 93.31 101 MET A CA 1
ATOM 806 C C . MET A 1 101 ? -8.721 1.685 1.454 1.00 93.31 101 MET A C 1
ATOM 808 O O . MET A 1 101 ? -7.578 2.092 1.254 1.00 93.31 101 MET A O 1
ATOM 812 N N . ASP A 1 102 ? -9.393 0.942 0.582 1.00 88.69 102 ASP A N 1
ATOM 813 C CA . ASP A 1 102 ? -9.002 0.713 -0.808 1.00 88.69 102 ASP A CA 1
ATOM 814 C C . ASP A 1 102 ? -9.714 1.720 -1.711 1.00 88.69 102 ASP A C 1
ATOM 816 O O . ASP A 1 102 ? -10.944 1.716 -1.776 1.00 88.69 102 ASP A O 1
ATOM 820 N N . LEU A 1 103 ? -8.951 2.575 -2.385 1.00 86.56 103 LEU A N 1
ATOM 821 C CA . LEU A 1 103 ? -9.440 3.442 -3.446 1.00 86.56 103 LEU A CA 1
ATOM 822 C C . LEU A 1 103 ? -8.807 2.983 -4.758 1.00 86.56 103 LEU A C 1
ATOM 824 O O . LEU A 1 103 ? -7.661 3.319 -5.032 1.00 86.56 103 LEU A O 1
ATOM 828 N N . ASN A 1 104 ? -9.554 2.224 -5.559 1.00 76.94 104 ASN A N 1
ATOM 829 C CA . ASN A 1 104 ? -9.112 1.742 -6.871 1.00 76.94 104 ASN A CA 1
ATOM 830 C C . ASN A 1 104 ? -7.744 1.030 -6.827 1.00 76.94 104 ASN A C 1
ATOM 832 O O . ASN A 1 104 ? -6.914 1.230 -7.705 1.00 76.94 104 ASN A O 1
ATOM 836 N N . GLY A 1 105 ? -7.492 0.221 -5.791 1.00 67.31 105 GLY A N 1
ATOM 837 C CA . GLY A 1 105 ? -6.214 -0.475 -5.593 1.00 67.31 105 GLY A CA 1
ATOM 838 C C . GLY A 1 105 ? -5.175 0.297 -4.772 1.00 67.31 105 GLY A C 1
ATOM 839 O O . GLY A 1 105 ? -4.282 -0.327 -4.198 1.00 67.31 105 GLY A O 1
ATOM 840 N N . ALA A 1 106 ? -5.317 1.615 -4.610 1.00 75.88 106 ALA A N 1
ATOM 841 C CA . ALA A 1 106 ? -4.472 2.396 -3.710 1.00 75.88 106 ALA A CA 1
ATOM 842 C C . ALA A 1 106 ? -4.943 2.263 -2.254 1.00 75.88 106 ALA A C 1
ATOM 844 O O . ALA A 1 106 ? -6.143 2.287 -1.952 1.00 75.88 106 ALA A O 1
ATOM 845 N N . ARG A 1 107 ? -4.002 2.166 -1.307 1.00 86.94 107 ARG A N 1
ATOM 846 C CA . ARG A 1 107 ? -4.323 2.253 0.126 1.00 86.94 107 ARG A CA 1
ATOM 847 C C . ARG A 1 107 ? -4.397 3.712 0.545 1.00 86.94 107 ARG A C 1
ATOM 849 O O . ARG A 1 107 ? -3.445 4.463 0.386 1.00 86.94 107 ARG A O 1
ATOM 856 N N . VAL A 1 108 ? -5.507 4.108 1.150 1.00 93.69 108 VAL A N 1
ATOM 857 C CA . VAL A 1 108 ? -5.691 5.468 1.666 1.00 93.69 108 VAL A CA 1
ATOM 858 C C . VAL A 1 108 ? -6.026 5.435 3.146 1.00 93.69 108 VAL A C 1
ATOM 860 O O . VAL A 1 108 ? -6.724 4.535 3.611 1.00 93.69 108 VAL A O 1
ATOM 863 N N . ILE A 1 109 ? -5.555 6.429 3.894 1.00 95.88 109 ILE A N 1
ATOM 864 C CA . ILE A 1 109 ? -6.030 6.714 5.242 1.00 95.88 109 ILE A CA 1
ATOM 865 C C . ILE A 1 109 ? -7.064 7.822 5.141 1.00 95.88 109 ILE A C 1
ATOM 867 O O . ILE A 1 109 ? -6.752 8.966 4.803 1.00 95.88 109 ILE A O 1
ATOM 871 N N . SER A 1 110 ? -8.304 7.468 5.444 1.00 94.62 110 SER A N 1
ATOM 872 C CA . SER A 1 110 ? -9.427 8.386 5.517 1.00 94.62 110 SER A CA 1
ATOM 873 C C . SER A 1 110 ? -9.849 8.622 6.966 1.00 94.62 110 SER A C 1
ATOM 875 O O . SER A 1 110 ? -9.378 7.954 7.894 1.00 94.62 110 SER A O 1
ATOM 877 N N . ILE A 1 111 ? -10.729 9.600 7.175 1.00 92.69 111 ILE A N 1
ATOM 878 C CA . ILE A 1 111 ? -11.294 9.906 8.490 1.00 92.69 111 ILE A CA 1
ATOM 879 C C . ILE A 1 111 ? -12.821 9.875 8.474 1.00 92.69 111 ILE A C 1
ATOM 881 O O . ILE A 1 111 ? -13.460 10.450 7.597 1.00 92.69 111 ILE A O 1
ATOM 885 N N . ALA A 1 112 ? -13.416 9.235 9.482 1.00 88.12 112 ALA A N 1
ATOM 886 C CA . ALA A 1 112 ? -14.857 9.284 9.696 1.00 88.12 112 ALA A CA 1
ATOM 887 C C . ALA A 1 112 ? -15.276 10.671 10.212 1.00 88.12 112 ALA A C 1
ATOM 889 O O . ALA A 1 112 ? -14.841 11.115 11.280 1.00 88.12 112 ALA A O 1
ATOM 890 N N . SER A 1 113 ? -16.161 11.341 9.473 1.00 82.69 113 SER A N 1
ATOM 891 C CA . SER A 1 113 ? -16.663 12.688 9.786 1.00 82.69 113 SER A CA 1
ATOM 892 C C . SER A 1 113 ? -17.582 12.733 11.014 1.00 82.69 113 SER A C 1
ATOM 894 O O . SER A 1 113 ? -17.820 13.800 11.576 1.00 82.69 113 SER A O 1
ATOM 896 N N . VAL A 1 114 ? -18.050 11.576 11.485 1.00 85.88 114 VAL A N 1
ATOM 897 C CA . VAL A 1 114 ? -18.979 11.446 12.618 1.00 85.88 114 VAL A CA 1
ATOM 898 C C . VAL A 1 114 ? -18.321 11.609 13.994 1.00 85.88 114 VAL A C 1
ATOM 900 O O . VAL A 1 114 ? -19.019 11.663 15.005 1.00 85.88 114 VAL A O 1
ATOM 903 N N . CYS A 1 115 ? -16.987 11.691 14.082 1.00 87.06 115 CYS A N 1
ATOM 904 C CA . CYS A 1 115 ? -16.305 11.933 15.354 1.00 87.06 115 CYS A CA 1
ATOM 905 C C . CYS A 1 115 ? -16.371 13.420 15.746 1.00 87.06 115 CYS A C 1
ATOM 907 O O . CYS A 1 115 ? -15.622 14.223 15.187 1.00 87.06 115 CYS A O 1
ATOM 909 N N . PRO A 1 116 ? -17.166 13.815 16.762 1.00 85.69 116 PRO A N 1
ATOM 910 C CA . PRO A 1 116 ? -17.395 15.230 17.069 1.00 85.69 116 PRO A CA 1
ATOM 911 C C . PRO A 1 116 ? -16.162 15.943 17.638 1.00 85.69 116 PRO A C 1
ATOM 913 O O . PRO A 1 116 ? -16.112 17.173 17.648 1.00 85.69 116 PRO A O 1
ATOM 916 N N . GLU A 1 117 ? -15.191 15.185 18.150 1.00 88.19 117 GLU A N 1
ATOM 917 C CA . GLU A 1 117 ? -13.958 15.724 18.724 1.00 88.19 117 GLU A CA 1
ATOM 918 C C . GLU A 1 117 ? -12.928 16.017 17.638 1.00 88.19 117 GLU A C 1
ATOM 920 O O . GLU A 1 117 ? -12.397 17.123 17.586 1.00 88.19 117 GLU A O 1
ATOM 925 N N . LEU A 1 118 ? -12.686 15.058 16.735 1.00 84.12 118 LEU A N 1
ATOM 926 C CA . LEU A 1 118 ? -11.716 15.248 15.657 1.00 84.12 118 LEU A CA 1
ATOM 927 C C . LEU A 1 118 ? -12.263 16.105 14.516 1.00 84.12 118 LEU A C 1
ATOM 929 O O . LEU A 1 118 ? -11.489 16.831 13.907 1.00 84.12 118 LEU A O 1
ATOM 933 N N . TYR A 1 119 ? -13.579 16.111 14.273 1.00 83.88 119 TYR A N 1
ATOM 934 C CA . TYR A 1 119 ? -14.189 16.970 13.250 1.00 83.88 119 TYR A CA 1
ATOM 935 C C . TYR A 1 119 ? -13.949 18.470 13.502 1.00 83.88 119 TYR A C 1
ATOM 937 O O . TYR A 1 119 ? -13.955 19.275 12.577 1.00 83.88 119 TYR A O 1
ATOM 945 N N . LYS A 1 120 ? -13.714 18.863 14.760 1.00 87.19 120 LYS A N 1
ATOM 946 C CA . LYS A 1 120 ? -13.400 20.250 15.138 1.00 87.19 120 LYS A CA 1
ATOM 947 C C . LYS A 1 120 ? -11.916 20.592 14.997 1.00 87.19 120 LYS A C 1
ATOM 949 O O . LYS A 1 120 ? -11.552 21.755 15.165 1.00 87.19 120 LYS A O 1
ATOM 954 N N . MET A 1 121 ? -11.058 19.602 14.765 1.00 89.94 121 MET A N 1
ATOM 955 C CA . MET A 1 121 ? -9.621 19.819 14.661 1.00 89.94 121 MET A CA 1
ATOM 956 C C . MET A 1 121 ? -9.236 20.287 13.255 1.00 89.94 121 MET A C 1
ATOM 958 O O . MET A 1 121 ? -9.839 19.848 12.274 1.00 89.94 121 MET A O 1
ATOM 962 N N . PRO A 1 122 ? -8.206 21.140 13.122 1.00 91.94 122 PRO A N 1
ATOM 963 C CA . PRO A 1 122 ? -7.648 21.464 11.818 1.00 91.94 122 PRO A CA 1
ATOM 964 C C . PRO A 1 122 ? -7.136 20.204 11.112 1.00 91.94 122 PRO A C 1
ATOM 966 O O . PRO A 1 122 ? -6.429 19.398 11.721 1.00 91.94 122 PRO A O 1
ATOM 969 N N . LEU A 1 123 ? -7.410 20.079 9.809 1.00 90.44 123 LEU A N 1
ATOM 970 C CA . LEU A 1 123 ? -6.917 18.962 8.991 1.00 90.44 123 LEU A CA 1
ATOM 971 C C . LEU A 1 123 ? -5.394 18.802 9.091 1.00 90.44 123 LEU A C 1
ATOM 973 O O . LEU A 1 123 ? -4.905 17.685 9.208 1.00 90.44 123 LEU A O 1
ATOM 977 N N . SER A 1 124 ? -4.648 19.908 9.152 1.00 90.88 124 SER A N 1
ATOM 978 C CA . SER A 1 124 ? -3.189 19.890 9.309 1.00 90.88 124 SER A CA 1
ATOM 979 C C . SER A 1 124 ? -2.718 19.204 10.595 1.00 90.88 124 SER A C 1
ATOM 981 O O . SER A 1 124 ? -1.654 18.597 10.606 1.00 90.88 124 SER A O 1
ATOM 983 N N . THR A 1 125 ? -3.497 19.259 11.679 1.00 93.31 125 THR A N 1
ATOM 984 C CA . THR A 1 125 ? -3.177 18.540 12.925 1.00 93.31 125 THR A CA 1
ATOM 985 C C . THR A 1 125 ? -3.385 17.039 12.765 1.00 93.31 125 THR A C 1
ATOM 987 O O . THR A 1 125 ? -2.575 16.255 13.251 1.00 93.31 125 THR A O 1
ATOM 990 N N . LEU A 1 126 ? -4.446 16.641 12.062 1.00 93.81 126 LEU A N 1
ATOM 991 C CA . LEU A 1 126 ? -4.751 15.237 11.796 1.00 93.81 126 LEU A CA 1
ATOM 992 C C . LEU A 1 126 ? -3.699 14.611 10.871 1.00 93.81 126 LEU A C 1
ATOM 994 O O . LEU A 1 126 ? -3.155 13.556 11.183 1.00 93.81 126 LEU A O 1
ATOM 998 N N . VAL A 1 127 ? -3.350 15.311 9.789 1.00 93.56 127 VAL A N 1
ATOM 999 C CA . VAL A 1 127 ? -2.282 14.910 8.861 1.00 93.56 127 VAL A CA 1
ATOM 1000 C C . VAL A 1 127 ? -0.940 14.816 9.588 1.00 93.56 127 VAL A C 1
ATOM 1002 O O . VAL A 1 127 ? -0.286 13.783 9.516 1.00 93.56 127 VAL A O 1
ATOM 1005 N N . LYS A 1 128 ? -0.579 15.814 10.407 1.00 92.38 128 LYS A N 1
ATOM 1006 C CA . LYS A 1 128 ? 0.660 15.777 11.199 1.00 92.38 128 LYS A CA 1
ATOM 1007 C C . LYS A 1 128 ? 0.733 14.586 12.159 1.00 92.38 128 LYS A C 1
ATOM 1009 O O . LYS A 1 128 ? 1.817 14.056 12.375 1.00 92.38 128 LYS A O 1
ATOM 1014 N N . GLU A 1 129 ? -0.387 14.162 12.748 1.00 94.38 129 GLU A N 1
ATOM 1015 C CA . GLU A 1 129 ? -0.397 12.953 13.583 1.00 94.38 129 GLU A CA 1
ATOM 1016 C C . GLU A 1 129 ? -0.058 11.713 12.740 1.00 94.38 129 GLU A C 1
ATOM 1018 O O . GLU A 1 129 ? 0.754 10.891 13.167 1.00 94.38 129 GLU A O 1
ATOM 1023 N N . LEU A 1 130 ? -0.613 11.598 11.526 1.00 93.81 130 LEU A N 1
ATOM 1024 C CA . LEU A 1 130 ? -0.274 10.517 10.593 1.00 93.81 130 LEU A CA 1
ATOM 1025 C C . LEU A 1 130 ? 1.208 10.563 10.200 1.00 93.81 130 LEU A C 1
ATOM 1027 O O . LEU A 1 130 ? 1.877 9.534 10.265 1.00 93.81 130 LEU A O 1
ATOM 1031 N N . ASP A 1 131 ? 1.729 11.747 9.887 1.00 89.81 131 ASP A N 1
ATOM 1032 C CA . ASP A 1 131 ? 3.127 11.946 9.487 1.00 89.81 131 ASP A CA 1
ATOM 1033 C C . ASP A 1 131 ? 4.127 11.768 10.637 1.00 89.81 131 ASP A C 1
ATOM 1035 O O . ASP A 1 131 ? 5.317 11.596 10.404 1.00 89.81 131 ASP A O 1
ATOM 1039 N N . SER A 1 132 ? 3.668 11.746 11.892 1.00 88.50 132 SER A N 1
ATOM 1040 C CA . SER A 1 132 ? 4.523 11.444 13.050 1.00 88.50 132 SER A CA 1
ATOM 1041 C C . SER A 1 132 ? 4.752 9.938 13.279 1.00 88.50 132 SER A C 1
ATOM 1043 O O . SER A 1 132 ? 5.225 9.534 14.342 1.00 88.50 132 SER A O 1
ATOM 1045 N N . GLY A 1 133 ? 4.401 9.110 12.289 1.00 87.81 133 GLY A N 1
ATOM 1046 C CA . GLY A 1 133 ? 4.615 7.659 12.257 1.00 87.81 133 GLY A CA 1
ATOM 1047 C C . GLY A 1 133 ? 3.343 6.827 12.436 1.00 87.81 133 GLY A C 1
ATOM 1048 O O . GLY A 1 133 ? 3.360 5.615 12.224 1.00 87.81 133 GLY A O 1
ATOM 1049 N N . LEU A 1 134 ? 2.203 7.438 12.793 1.00 94.62 134 LEU A N 1
ATOM 1050 C CA . LEU A 1 134 ? 0.936 6.703 12.889 1.00 94.62 134 LEU A CA 1
ATOM 1051 C C . LEU A 1 134 ? 0.485 6.168 11.520 1.00 94.62 134 LEU A C 1
ATOM 1053 O O . LEU A 1 134 ? -0.069 5.071 11.461 1.00 94.62 134 LEU A O 1
ATOM 1057 N N . GLY A 1 135 ? 0.717 6.922 10.441 1.00 93.00 135 GLY A N 1
ATOM 1058 C CA . GLY A 1 135 ? 0.371 6.517 9.079 1.00 93.00 135 GLY A CA 1
ATOM 1059 C C . GLY A 1 135 ? 1.070 5.222 8.671 1.00 93.00 135 GLY A C 1
ATOM 1060 O O . GLY A 1 135 ? 0.406 4.282 8.238 1.00 93.00 135 GLY A O 1
ATOM 1061 N N . ASP A 1 136 ? 2.374 5.135 8.921 1.00 86.62 136 ASP A N 1
ATOM 1062 C CA . ASP A 1 136 ? 3.188 3.962 8.588 1.00 86.62 136 ASP A CA 1
ATOM 1063 C C . ASP A 1 136 ? 2.736 2.733 9.381 1.00 86.62 136 ASP A C 1
ATOM 1065 O O . ASP A 1 136 ? 2.598 1.643 8.831 1.00 86.62 136 ASP A O 1
ATOM 1069 N N . ILE A 1 137 ? 2.395 2.912 10.664 1.00 92.75 137 ILE A N 1
ATOM 1070 C CA . ILE A 1 137 ? 1.831 1.836 11.491 1.00 92.75 137 ILE A CA 1
ATOM 1071 C C . ILE A 1 137 ? 0.490 1.349 10.922 1.00 92.75 137 ILE A C 1
ATOM 1073 O O . ILE A 1 137 ? 0.225 0.146 10.921 1.00 92.75 137 ILE A O 1
ATOM 1077 N N . ILE A 1 138 ? -0.370 2.261 10.454 1.00 95.38 138 ILE A N 1
ATOM 1078 C CA . ILE A 1 138 ? -1.662 1.908 9.848 1.00 95.38 138 ILE A CA 1
ATOM 1079 C C . ILE A 1 138 ? -1.458 1.120 8.552 1.00 95.38 138 ILE A C 1
ATOM 1081 O O . ILE A 1 138 ? -2.101 0.084 8.379 1.00 95.38 138 ILE A O 1
ATOM 1085 N N . PHE A 1 139 ? -0.566 1.565 7.666 1.00 89.44 139 PHE A N 1
ATOM 1086 C CA . PHE A 1 139 ? -0.291 0.863 6.411 1.00 89.44 139 PHE A CA 1
ATOM 1087 C C . PHE A 1 139 ? 0.390 -0.493 6.631 1.00 89.44 139 PHE A C 1
ATOM 1089 O O . PHE A 1 139 ? -0.041 -1.486 6.045 1.00 89.44 139 PHE A O 1
ATOM 1096 N N . ALA A 1 140 ? 1.366 -0.582 7.537 1.00 84.94 140 ALA A N 1
ATOM 1097 C CA . ALA A 1 140 ? 2.016 -1.845 7.882 1.00 84.94 140 ALA A CA 1
ATOM 1098 C C . ALA A 1 140 ? 1.019 -2.867 8.456 1.00 84.94 140 ALA A C 1
ATOM 1100 O O . ALA A 1 140 ? 1.034 -4.046 8.089 1.00 84.94 140 ALA A O 1
ATOM 1101 N N . GLU A 1 141 ? 0.104 -2.422 9.322 1.00 89.75 141 GLU A N 1
ATOM 1102 C CA . GLU A 1 141 ? -0.945 -3.293 9.853 1.00 89.75 141 GLU A CA 1
ATOM 1103 C C . GLU A 1 141 ? -1.940 -3.715 8.760 1.00 89.75 141 GLU A C 1
ATOM 1105 O O . GLU A 1 141 ? -2.375 -4.866 8.742 1.00 89.75 141 GLU A O 1
ATOM 1110 N N . ALA A 1 142 ? -2.261 -2.828 7.815 1.00 88.94 142 ALA A N 1
ATOM 1111 C CA . ALA A 1 142 ? -3.114 -3.137 6.670 1.00 88.94 142 ALA A CA 1
ATOM 1112 C C . ALA A 1 142 ? -2.497 -4.184 5.733 1.00 88.94 142 ALA A C 1
ATOM 1114 O O . ALA A 1 142 ? -3.206 -5.076 5.266 1.00 88.94 142 ALA A O 1
ATOM 1115 N N . ALA A 1 143 ? -1.184 -4.112 5.500 1.00 81.31 143 ALA A N 1
ATOM 1116 C CA . ALA A 1 143 ? -0.448 -5.110 4.729 1.00 81.31 143 ALA A CA 1
ATOM 1117 C C . ALA A 1 143 ? -0.447 -6.477 5.431 1.00 81.31 143 ALA A C 1
ATOM 1119 O O . ALA A 1 143 ? -0.669 -7.510 4.799 1.00 81.31 143 ALA A O 1
ATOM 1120 N N . LYS A 1 144 ? -0.256 -6.485 6.756 1.00 82.62 144 LYS A N 1
ATOM 1121 C CA . LYS A 1 144 ? -0.272 -7.706 7.573 1.00 82.62 144 LYS A CA 1
ATOM 1122 C C . LYS A 1 144 ? -1.664 -8.331 7.685 1.00 82.62 144 LYS A C 1
ATOM 1124 O O . LYS A 1 144 ? -1.790 -9.554 7.681 1.00 82.62 144 LYS A O 1
ATOM 1129 N N . ASN A 1 145 ? -2.702 -7.506 7.808 1.00 84.75 145 ASN A N 1
ATOM 1130 C CA . ASN A 1 145 ? -4.079 -7.928 8.043 1.00 84.75 145 ASN A CA 1
ATOM 1131 C C . ASN A 1 145 ? -5.035 -7.327 6.994 1.00 84.75 145 ASN A C 1
ATOM 1133 O O . ASN A 1 145 ? -5.839 -6.459 7.337 1.00 84.75 145 ASN A O 1
ATOM 1137 N N . PRO A 1 146 ? -5.053 -7.826 5.739 1.00 84.00 146 PRO A N 1
ATOM 1138 C CA . PRO A 1 146 ? -5.837 -7.227 4.650 1.00 84.00 146 PRO A CA 1
ATOM 1139 C C . PRO A 1 146 ? -7.340 -7.093 4.930 1.00 84.00 146 PRO A C 1
ATOM 1141 O O . PRO A 1 146 ? -8.010 -6.240 4.357 1.00 84.00 146 PRO A O 1
ATOM 1144 N N . ALA A 1 147 ? -7.891 -7.909 5.837 1.00 85.88 147 ALA A N 1
ATOM 1145 C CA . ALA A 1 147 ? -9.298 -7.856 6.224 1.00 85.88 147 ALA A CA 1
ATOM 1146 C C . ALA A 1 147 ? -9.734 -6.518 6.848 1.00 85.88 147 ALA A C 1
ATOM 1148 O O . ALA A 1 147 ? -10.934 -6.223 6.797 1.00 85.88 147 ALA A O 1
ATOM 1149 N N . ILE A 1 148 ? -8.801 -5.748 7.434 1.00 89.94 148 ILE A N 1
ATOM 1150 C CA . ILE A 1 148 ? -9.078 -4.424 8.018 1.00 89.94 148 ILE A CA 1
ATOM 1151 C C . ILE A 1 148 ? -9.291 -3.356 6.941 1.00 89.94 148 ILE A C 1
ATOM 1153 O O . ILE A 1 148 ? -9.919 -2.333 7.208 1.00 89.94 148 ILE A O 1
ATOM 1157 N N . VAL A 1 149 ? -8.800 -3.596 5.720 1.00 89.56 149 VAL A N 1
ATOM 1158 C CA . VAL A 1 149 ? -8.962 -2.663 4.610 1.00 89.56 149 VAL A CA 1
ATOM 1159 C C . VAL A 1 149 ? -10.368 -2.790 4.046 1.00 89.56 149 VAL A C 1
ATOM 1161 O O . VAL A 1 149 ? -10.807 -3.868 3.638 1.00 89.56 149 VAL A O 1
ATOM 1164 N N . LYS A 1 150 ? -11.101 -1.678 4.057 1.00 87.50 150 LYS A N 1
ATOM 1165 C CA . LYS A 1 150 ? -12.482 -1.605 3.564 1.00 87.50 150 LYS A CA 1
ATOM 1166 C C . LYS A 1 150 ? -12.517 -0.894 2.208 1.00 87.50 150 LYS A C 1
ATOM 1168 O O . LYS A 1 150 ? -11.664 -0.044 1.971 1.00 87.50 150 LYS A O 1
ATOM 1173 N N . PRO A 1 151 ? -13.483 -1.191 1.324 1.00 88.00 151 PRO A N 1
ATOM 1174 C CA . PRO A 1 151 ? -13.678 -0.390 0.120 1.00 88.00 151 PRO A CA 1
ATOM 1175 C C . PRO A 1 151 ? -13.900 1.078 0.488 1.00 88.00 151 PRO A C 1
ATOM 1177 O O . PRO A 1 151 ? -14.637 1.364 1.439 1.00 88.00 151 PRO A O 1
ATOM 1180 N N . TYR A 1 152 ? -13.273 1.991 -0.251 1.00 91.25 152 TYR A N 1
ATOM 1181 C CA . TYR A 1 152 ? -13.461 3.421 -0.055 1.00 91.25 152 TYR A CA 1
ATOM 1182 C C . TYR A 1 152 ? -14.937 3.800 -0.195 1.00 91.25 152 TYR A C 1
ATOM 1184 O O . TYR A 1 152 ? -15.642 3.314 -1.079 1.00 91.25 152 TYR A O 1
ATOM 1192 N N . GLN A 1 153 ? -15.399 4.674 0.699 1.00 87.31 153 GLN A N 1
ATOM 1193 C CA . GLN A 1 153 ? -16.755 5.211 0.685 1.00 87.31 153 GLN A CA 1
ATOM 1194 C C . GLN A 1 153 ? -16.720 6.697 0.354 1.00 87.31 153 GLN A C 1
ATOM 1196 O O . GLN A 1 153 ? -15.989 7.474 0.976 1.00 87.31 153 GLN A O 1
ATOM 1201 N N . GLN A 1 154 ? -17.547 7.101 -0.607 1.00 86.56 154 GLN A N 1
ATOM 1202 C CA . GLN A 1 154 ? -17.662 8.499 -0.996 1.00 86.56 154 GLN A CA 1
ATOM 1203 C C . GLN A 1 154 ? -18.095 9.356 0.203 1.00 86.56 154 GLN A C 1
ATOM 1205 O O . GLN A 1 154 ? -19.008 8.999 0.944 1.00 86.56 154 GLN A O 1
ATOM 1210 N N . GLY A 1 155 ? -17.433 10.499 0.389 1.00 85.12 155 GLY A N 1
ATOM 1211 C CA . GLY A 1 155 ? -17.705 11.421 1.497 1.00 85.12 155 GLY A CA 1
ATOM 1212 C C . GLY A 1 155 ? -16.756 11.279 2.688 1.00 85.12 155 GLY A C 1
ATOM 1213 O O . GLY A 1 155 ? -16.758 12.149 3.556 1.00 85.12 155 GLY A O 1
ATOM 1214 N N . TYR A 1 156 ? -15.899 10.255 2.707 1.00 88.88 156 TYR A N 1
ATOM 1215 C CA . TYR A 1 156 ? -14.795 10.150 3.659 1.00 88.88 156 TYR A CA 1
ATOM 1216 C C . TYR A 1 156 ? -13.588 10.969 3.166 1.00 88.88 156 TYR A C 1
ATOM 1218 O O . TYR A 1 156 ? -13.014 10.621 2.128 1.00 88.88 156 TYR A O 1
ATOM 1226 N N . PRO A 1 157 ? -13.162 12.039 3.871 1.00 91.75 157 PRO A N 1
ATOM 1227 C CA . PRO A 1 157 ? -11.973 12.792 3.490 1.00 91.75 157 PRO A CA 1
ATOM 1228 C C . PRO A 1 157 ? -10.731 11.907 3.561 1.00 91.75 157 PRO A C 1
ATOM 1230 O O . PRO A 1 157 ? -10.502 11.229 4.567 1.00 91.75 157 PRO A O 1
ATOM 1233 N N . ILE A 1 158 ? -9.934 11.935 2.496 1.00 94.19 158 ILE A N 1
ATOM 1234 C CA . ILE A 1 158 ? -8.642 11.253 2.420 1.00 94.19 158 ILE A CA 1
ATOM 1235 C C . ILE A 1 158 ? -7.588 12.188 3.001 1.00 94.19 158 ILE A C 1
ATOM 1237 O O . ILE A 1 158 ? -7.501 13.350 2.610 1.00 94.19 158 ILE A O 1
ATOM 1241 N N . LEU A 1 159 ? -6.818 11.684 3.962 1.00 94.12 159 LEU A N 1
ATOM 1242 C CA . LEU A 1 159 ? -5.798 12.451 4.675 1.00 94.12 159 LEU A CA 1
ATOM 1243 C C . LEU A 1 159 ? -4.378 12.008 4.333 1.00 94.12 159 LEU A C 1
ATOM 1245 O O . LEU A 1 159 ? -3.454 12.804 4.456 1.00 94.12 159 LEU A O 1
ATOM 1249 N N . LYS A 1 160 ? -4.202 10.750 3.925 1.00 92.75 160 LYS A N 1
ATOM 1250 C CA . LYS A 1 160 ? -2.923 10.214 3.459 1.00 92.75 160 LYS A CA 1
ATOM 1251 C C . LYS A 1 160 ? -3.188 9.145 2.409 1.00 92.75 160 LYS A C 1
ATOM 1253 O O . LYS A 1 160 ? -4.120 8.359 2.559 1.00 92.75 160 LYS A O 1
ATOM 1258 N N . VAL A 1 161 ? -2.378 9.109 1.366 1.00 88.31 161 VAL A N 1
ATOM 1259 C CA . VAL A 1 161 ? -2.350 8.026 0.378 1.00 88.31 161 VAL A CA 1
ATOM 1260 C C . VAL A 1 161 ? -1.060 7.253 0.627 1.00 88.31 161 VAL A C 1
ATOM 1262 O O . VAL A 1 161 ? -0.072 7.838 1.072 1.00 88.31 161 VAL A O 1
ATOM 1265 N N . THR A 1 162 ? -1.090 5.935 0.462 1.00 72.88 162 THR A N 1
ATOM 1266 C CA . THR A 1 162 ? 0.138 5.145 0.472 1.00 72.88 162 THR A CA 1
ATOM 1267 C C . THR A 1 162 ? 1.015 5.592 -0.691 1.00 72.88 162 THR A C 1
ATOM 1269 O O . THR A 1 162 ? 0.500 5.884 -1.765 1.00 72.88 162 THR A O 1
ATOM 1272 N N . THR A 1 163 ? 2.325 5.634 -0.488 1.00 62.00 163 THR A N 1
ATOM 1273 C CA . THR A 1 163 ? 3.291 5.746 -1.589 1.00 62.00 163 THR A CA 1
ATOM 1274 C C . THR A 1 163 ? 3.455 4.409 -2.327 1.00 62.00 163 THR A C 1
ATOM 1276 O O . THR A 1 163 ? 4.224 4.307 -3.274 1.00 62.00 163 THR A O 1
ATOM 1279 N N . GLU A 1 164 ? 2.738 3.356 -1.905 1.00 62.53 164 GLU A N 1
ATOM 1280 C CA . GLU A 1 164 ? 2.877 2.010 -2.449 1.00 62.53 164 GLU A CA 1
ATOM 1281 C C . GLU A 1 164 ? 1.821 1.675 -3.512 1.00 62.53 164 GLU A C 1
ATOM 1283 O O . GLU A 1 164 ? 0.627 1.523 -3.226 1.00 62.53 164 GLU A O 1
ATOM 1288 N N . LEU A 1 165 ? 2.265 1.453 -4.746 1.00 64.50 165 LEU A N 1
ATOM 1289 C CA . LEU A 1 165 ? 1.401 1.013 -5.841 1.00 64.50 165 LEU A CA 1
ATOM 1290 C C . LEU A 1 165 ? 1.188 -0.500 -5.781 1.00 64.50 165 LEU A C 1
ATOM 1292 O O . LEU A 1 165 ? 2.128 -1.298 -5.850 1.00 64.50 165 LEU A O 1
ATOM 1296 N N . CYS A 1 166 ? -0.071 -0.910 -5.630 1.00 65.31 166 CYS A N 1
ATOM 1297 C CA . CYS A 1 166 ? -0.454 -2.307 -5.460 1.00 65.31 166 CYS A CA 1
ATOM 1298 C C . CYS A 1 166 ? -1.063 -2.876 -6.747 1.00 65.31 166 CYS A C 1
ATOM 1300 O O . CYS A 1 166 ? -2.173 -2.525 -7.138 1.00 65.31 166 CYS A O 1
ATOM 1302 N N . GLY A 1 167 ? -0.362 -3.825 -7.364 1.00 62.88 167 GLY A N 1
ATOM 1303 C CA . GLY A 1 167 ? -0.904 -4.684 -8.413 1.00 62.88 167 GLY A CA 1
ATOM 1304 C C . GLY A 1 167 ? -1.522 -5.968 -7.856 1.00 62.88 167 GLY A C 1
ATOM 1305 O O . GLY A 1 167 ? -1.537 -6.221 -6.652 1.00 62.88 167 GLY A O 1
ATOM 1306 N N . GLN A 1 168 ? -1.990 -6.853 -8.740 1.00 68.62 168 GLN A N 1
ATOM 1307 C CA . GLN A 1 168 ? -2.574 -8.139 -8.321 1.00 68.62 168 GLN A CA 1
ATOM 1308 C C . GLN A 1 168 ? -1.553 -9.078 -7.665 1.00 68.62 168 GLN A C 1
ATOM 1310 O O . GLN A 1 168 ? -1.917 -9.949 -6.874 1.00 68.62 168 GLN A O 1
ATOM 1315 N N . LYS A 1 169 ? -0.279 -8.954 -8.050 1.00 76.12 169 LYS A N 1
ATOM 1316 C CA . LYS A 1 169 ? 0.801 -9.877 -7.661 1.00 76.12 169 LYS A CA 1
ATOM 1317 C C . LYS A 1 169 ? 1.980 -9.202 -6.985 1.00 76.12 169 LYS A C 1
ATOM 1319 O O . LYS A 1 169 ? 2.758 -9.888 -6.323 1.00 76.12 169 LYS A O 1
ATOM 1324 N N . VAL A 1 170 ? 2.143 -7.905 -7.216 1.00 88.12 170 VAL A N 1
ATOM 1325 C CA . VAL A 1 170 ? 3.312 -7.151 -6.783 1.00 88.12 170 VAL A CA 1
ATOM 1326 C C . VAL A 1 170 ? 2.865 -5.890 -6.074 1.00 88.12 170 VAL A C 1
ATOM 1328 O O . VAL A 1 170 ? 1.791 -5.359 -6.352 1.00 88.12 170 VAL A O 1
ATOM 1331 N N . ARG A 1 171 ? 3.714 -5.420 -5.175 1.00 86.75 171 ARG A N 1
ATOM 1332 C CA . ARG A 1 171 ? 3.582 -4.131 -4.514 1.00 86.75 171 ARG A CA 1
ATOM 1333 C C . ARG A 1 171 ? 4.880 -3.377 -4.736 1.00 86.75 171 ARG A C 1
ATOM 1335 O O . ARG A 1 171 ? 5.943 -3.936 -4.480 1.00 86.75 171 ARG A O 1
ATOM 1342 N N . LEU A 1 172 ? 4.795 -2.166 -5.261 1.00 89.00 172 LEU A N 1
ATOM 1343 C CA . LEU A 1 172 ? 5.934 -1.266 -5.377 1.00 89.00 172 LEU A CA 1
ATOM 1344 C C . LEU A 1 172 ? 5.958 -0.381 -4.138 1.00 89.00 172 LEU A C 1
ATOM 1346 O O . LEU A 1 172 ? 4.911 0.093 -3.719 1.00 89.00 172 LEU A O 1
ATOM 1350 N N . SER A 1 173 ? 7.129 -0.187 -3.552 1.00 86.12 173 SER A N 1
ATOM 1351 C CA . SER A 1 173 ? 7.363 0.792 -2.489 1.00 86.12 173 SER A CA 1
ATOM 1352 C C . SER A 1 173 ? 8.562 1.619 -2.890 1.00 86.12 173 SER A C 1
ATOM 1354 O O . SER A 1 173 ? 9.553 1.027 -3.313 1.00 86.12 173 SER A O 1
ATOM 1356 N N . GLU A 1 174 ? 8.495 2.937 -2.734 1.00 88.88 174 GLU A N 1
ATOM 1357 C CA . GLU A 1 174 ? 9.668 3.800 -2.895 1.00 88.88 174 GLU A CA 1
ATOM 1358 C C . GLU A 1 174 ? 10.838 3.257 -2.064 1.00 88.88 174 GLU A C 1
ATOM 1360 O O . GLU A 1 174 ? 10.647 2.771 -0.940 1.00 88.88 174 GLU A O 1
ATOM 1365 N N . VAL A 1 175 ? 12.037 3.294 -2.643 1.00 88.88 175 VAL A N 1
ATOM 1366 C CA . VAL A 1 175 ? 13.267 2.884 -1.968 1.00 88.88 175 VAL A CA 1
ATOM 1367 C C . VAL A 1 175 ? 13.507 3.800 -0.778 1.00 88.88 175 VAL A C 1
ATOM 1369 O O . VAL A 1 175 ? 13.503 5.024 -0.887 1.00 88.88 175 VAL A O 1
ATOM 1372 N N . THR A 1 176 ? 13.778 3.200 0.374 1.00 85.81 176 THR A N 1
ATOM 1373 C CA . THR A 1 176 ? 14.263 3.910 1.552 1.00 85.81 176 THR A CA 1
ATOM 1374 C C . THR A 1 176 ? 15.718 3.551 1.815 1.00 85.81 176 THR A C 1
ATOM 1376 O O . THR A 1 176 ? 16.222 2.516 1.379 1.00 85.81 176 THR A O 1
ATOM 1379 N N . ARG A 1 177 ? 16.396 4.354 2.640 1.00 82.88 177 ARG A N 1
ATOM 1380 C CA . ARG A 1 177 ? 17.761 4.039 3.086 1.00 82.88 177 ARG A CA 1
ATOM 1381 C C . ARG A 1 177 ? 17.865 2.665 3.779 1.00 82.88 177 ARG A C 1
ATOM 1383 O O . ARG A 1 177 ? 18.928 2.055 3.797 1.00 82.88 177 ARG A O 1
ATOM 1390 N N . GLY A 1 178 ? 16.767 2.154 4.348 1.00 81.94 178 GLY A N 1
ATOM 1391 C CA . GLY A 1 178 ? 16.717 0.819 4.951 1.00 81.94 178 GLY A CA 1
ATOM 1392 C C . GLY A 1 178 ? 16.786 -0.331 3.940 1.00 81.94 178 GLY A C 1
ATOM 1393 O O . GLY A 1 178 ? 17.134 -1.445 4.327 1.00 81.94 178 GLY A O 1
ATOM 1394 N N . ASP A 1 179 ? 16.497 -0.066 2.665 1.00 87.56 179 ASP A N 1
ATOM 1395 C CA . ASP A 1 179 ? 16.474 -1.063 1.593 1.00 87.56 179 ASP A CA 1
ATOM 1396 C C . ASP A 1 179 ? 17.833 -1.216 0.886 1.00 87.56 179 ASP A C 1
ATOM 1398 O O . ASP A 1 179 ? 18.038 -2.189 0.158 1.00 87.56 179 ASP A O 1
ATOM 1402 N N . LEU A 1 180 ? 18.791 -0.311 1.129 1.00 89.19 180 LEU A N 1
ATOM 1403 C CA . LEU A 1 180 ? 20.115 -0.335 0.489 1.00 89.19 180 LEU A CA 1
ATOM 1404 C C . LEU A 1 180 ? 20.871 -1.661 0.670 1.00 89.19 180 LEU A C 1
ATOM 1406 O O . LEU A 1 180 ? 21.447 -2.132 -0.311 1.00 89.19 180 LEU A O 1
ATOM 1410 N N . PRO A 1 181 ? 20.847 -2.333 1.844 1.00 89.56 181 PRO A N 1
ATOM 1411 C CA . PRO A 1 181 ? 21.465 -3.651 1.974 1.00 89.56 181 PRO A CA 1
ATOM 1412 C C . PRO A 1 181 ? 20.864 -4.683 1.013 1.00 89.56 181 PRO A C 1
ATOM 1414 O O . PRO A 1 181 ? 21.596 -5.461 0.412 1.00 89.56 181 PRO A O 1
ATOM 1417 N N . PHE A 1 182 ? 19.541 -4.660 0.817 1.00 90.94 182 PHE A N 1
ATOM 1418 C CA . PHE A 1 182 ? 18.878 -5.551 -0.133 1.00 90.94 182 PHE A CA 1
ATOM 1419 C C . PHE A 1 182 ? 19.252 -5.218 -1.580 1.00 90.94 182 PHE A C 1
ATOM 1421 O O . PHE A 1 182 ? 19.497 -6.136 -2.360 1.00 90.94 182 PHE A O 1
ATOM 1428 N N . LEU A 1 183 ? 19.314 -3.934 -1.945 1.00 91.44 183 LEU A N 1
ATOM 1429 C CA . LEU A 1 183 ? 19.717 -3.509 -3.289 1.00 91.44 183 LEU A CA 1
ATOM 1430 C C . LEU A 1 183 ? 21.164 -3.900 -3.597 1.00 91.44 183 LEU A C 1
ATOM 1432 O O . LEU A 1 183 ? 21.424 -4.467 -4.657 1.00 91.44 183 LEU A O 1
ATOM 1436 N N . CYS A 1 184 ? 22.071 -3.693 -2.643 1.00 90.75 184 CYS A N 1
ATOM 1437 C CA . CYS A 1 184 ? 23.465 -4.118 -2.725 1.00 90.75 184 CYS A CA 1
ATOM 1438 C C . CYS A 1 184 ? 23.575 -5.642 -2.905 1.00 90.75 184 CYS A C 1
ATOM 1440 O O . CYS A 1 184 ? 24.208 -6.115 -3.853 1.00 90.75 184 CYS A O 1
ATOM 1442 N N . ASP A 1 185 ? 22.876 -6.423 -2.075 1.00 90.38 185 ASP A N 1
ATOM 1443 C CA . ASP A 1 185 ? 22.846 -7.885 -2.186 1.00 90.38 185 ASP A CA 1
ATOM 1444 C C . ASP A 1 185 ? 22.233 -8.361 -3.511 1.00 90.38 185 ASP A C 1
ATOM 1446 O O . ASP A 1 185 ? 22.688 -9.350 -4.087 1.00 90.38 185 ASP A O 1
ATOM 1450 N N . LEU A 1 186 ? 21.181 -7.693 -3.995 1.00 90.38 186 LEU A N 1
ATOM 1451 C CA . LEU A 1 186 ? 20.515 -8.022 -5.251 1.00 90.38 186 LEU A CA 1
ATOM 1452 C C . LEU A 1 186 ? 21.424 -7.726 -6.445 1.00 90.38 186 LEU A C 1
ATOM 1454 O O . LEU A 1 186 ? 21.567 -8.587 -7.308 1.00 90.38 186 LEU A O 1
ATOM 1458 N N . TYR A 1 187 ? 22.035 -6.544 -6.493 1.00 85.75 187 TYR A N 1
ATOM 1459 C CA . TYR A 1 187 ? 22.893 -6.103 -7.592 1.00 85.75 187 TYR A CA 1
ATOM 1460 C C . TYR A 1 187 ? 24.137 -6.979 -7.733 1.00 85.75 187 TYR A C 1
ATOM 1462 O O . TYR A 1 187 ? 24.492 -7.393 -8.835 1.00 85.75 187 TYR A O 1
ATOM 1470 N N . ASN A 1 188 ? 24.744 -7.343 -6.602 1.00 86.12 188 ASN A N 1
ATOM 1471 C CA . ASN A 1 188 ? 25.980 -8.119 -6.561 1.00 86.12 188 ASN A CA 1
ATOM 1472 C C . ASN A 1 188 ? 25.789 -9.629 -6.760 1.00 86.12 188 ASN A C 1
ATOM 1474 O O . ASN A 1 188 ? 26.750 -10.395 -6.639 1.00 86.12 188 ASN A O 1
ATOM 1478 N N . ARG A 1 189 ? 24.575 -10.104 -7.070 1.00 84.00 189 ARG A N 1
ATOM 1479 C CA . ARG A 1 189 ? 24.395 -11.512 -7.450 1.00 84.00 189 ARG A CA 1
ATOM 1480 C C . ARG A 1 189 ? 25.127 -11.772 -8.767 1.00 84.00 189 ARG A C 1
ATOM 1482 O O . ARG A 1 189 ? 24.986 -11.010 -9.722 1.00 84.00 189 ARG A O 1
ATOM 1489 N N . ALA A 1 190 ? 25.887 -12.866 -8.825 1.00 60.66 190 ALA A N 1
ATOM 1490 C CA . ALA A 1 190 ? 26.759 -13.190 -9.957 1.00 60.66 190 ALA A CA 1
ATOM 1491 C C . ALA A 1 190 ? 26.019 -13.169 -11.306 1.00 60.66 190 ALA A C 1
ATOM 1493 O O . ALA A 1 190 ? 26.537 -12.661 -12.293 1.00 60.66 190 ALA A O 1
ATOM 1494 N N . GLU A 1 191 ? 24.762 -13.625 -11.338 1.00 68.38 191 GLU A N 1
ATOM 1495 C CA . GLU A 1 191 ? 23.959 -13.650 -12.562 1.00 68.38 191 GLU A CA 1
ATOM 1496 C C . GLU A 1 191 ? 23.542 -12.261 -13.071 1.00 68.38 191 GLU A C 1
ATOM 1498 O O . GLU A 1 191 ? 22.994 -12.170 -14.169 1.00 68.38 191 GLU A O 1
ATOM 1503 N N . LEU A 1 192 ? 23.713 -11.204 -12.273 1.00 70.38 192 LEU A N 1
ATOM 1504 C CA . LEU A 1 192 ? 23.428 -9.815 -12.639 1.00 70.38 192 LEU A CA 1
ATOM 1505 C C . LEU A 1 192 ? 24.709 -9.053 -12.979 1.00 70.38 192 LEU A C 1
ATOM 1507 O O . LEU A 1 192 ? 24.719 -8.360 -13.993 1.00 70.38 192 LEU A O 1
ATOM 1511 N N . LEU A 1 193 ? 25.794 -9.264 -12.229 1.00 64.81 193 LEU A N 1
ATOM 1512 C CA . LEU A 1 193 ? 27.113 -8.700 -12.543 1.00 64.81 193 LEU A CA 1
ATOM 1513 C C . LEU A 1 193 ? 27.598 -9.119 -13.940 1.00 64.81 193 LEU A C 1
ATOM 1515 O O . LEU A 1 193 ? 28.001 -8.270 -14.731 1.00 64.81 193 LEU A O 1
ATOM 1519 N N . ASP A 1 194 ? 27.438 -10.400 -14.293 1.00 61.09 194 ASP A N 1
ATOM 1520 C CA . ASP A 1 194 ? 27.800 -10.923 -15.621 1.00 61.09 194 ASP A CA 1
ATOM 1521 C C . ASP A 1 194 ? 26.986 -10.290 -16.765 1.00 61.09 194 ASP A C 1
ATOM 1523 O O . ASP A 1 194 ? 27.379 -10.365 -17.926 1.00 61.09 194 ASP A O 1
ATOM 1527 N N . ARG A 1 195 ? 25.822 -9.703 -16.460 1.00 65.44 195 ARG A N 1
ATOM 1528 C CA . ARG A 1 195 ? 24.885 -9.152 -17.453 1.00 65.44 195 ARG A CA 1
ATOM 1529 C C . ARG A 1 195 ? 24.930 -7.640 -17.575 1.00 65.44 195 ARG A C 1
ATOM 1531 O O . ARG A 1 195 ? 24.488 -7.122 -18.594 1.00 65.44 195 ARG A O 1
ATOM 1538 N N . LEU A 1 196 ? 25.349 -6.955 -16.518 1.00 64.31 196 LEU A N 1
ATOM 1539 C CA . LEU A 1 196 ? 25.438 -5.499 -16.479 1.00 64.31 196 LEU A CA 1
ATOM 1540 C C . LEU A 1 196 ? 26.825 -5.000 -16.896 1.00 64.31 196 LEU A C 1
ATOM 1542 O O . LEU A 1 196 ? 27.001 -3.794 -17.015 1.00 64.31 196 LEU A O 1
ATOM 1546 N N . GLU A 1 197 ? 27.796 -5.907 -17.081 1.00 60.03 197 GLU A N 1
ATOM 1547 C CA . GLU A 1 197 ? 29.209 -5.595 -17.365 1.00 60.03 197 GLU A CA 1
ATOM 1548 C C . GLU A 1 197 ? 29.812 -4.567 -16.388 1.00 60.03 197 GLU A C 1
ATOM 1550 O O . GLU A 1 197 ? 30.806 -3.897 -16.671 1.00 60.03 197 GLU A O 1
ATOM 1555 N N . ALA A 1 198 ? 29.204 -4.456 -15.207 1.00 60.75 198 ALA A N 1
ATOM 1556 C CA . ALA A 1 198 ? 29.526 -3.491 -14.176 1.00 60.75 198 ALA A CA 1
ATOM 1557 C C . ALA A 1 198 ? 30.244 -4.183 -13.013 1.00 60.75 198 ALA A C 1
ATOM 1559 O O . ALA A 1 198 ? 30.042 -5.369 -12.736 1.00 60.75 198 ALA A O 1
ATOM 1560 N N . GLY A 1 199 ? 31.110 -3.432 -12.330 1.00 69.12 199 GLY A N 1
ATOM 1561 C CA . GLY A 1 199 ? 31.748 -3.895 -11.101 1.00 69.12 199 GLY A CA 1
ATOM 1562 C C . GLY A 1 199 ? 30.735 -4.059 -9.967 1.00 69.12 199 GLY A C 1
ATOM 1563 O O . GLY A 1 199 ? 29.676 -3.437 -9.977 1.00 69.12 199 GLY A O 1
ATOM 1564 N N . ALA A 1 200 ? 31.074 -4.890 -8.979 1.00 78.06 200 ALA A N 1
ATOM 1565 C CA . ALA A 1 200 ? 30.316 -4.944 -7.735 1.00 78.06 200 ALA A CA 1
ATOM 1566 C C . ALA A 1 200 ? 30.322 -3.566 -7.053 1.00 78.06 200 ALA A C 1
ATOM 1568 O O . ALA A 1 200 ? 31.354 -2.896 -7.055 1.00 78.06 200 ALA A O 1
ATOM 1569 N N . LEU A 1 201 ? 29.186 -3.185 -6.472 1.00 82.81 201 LEU A N 1
ATOM 1570 C CA . LEU A 1 201 ? 29.022 -1.944 -5.710 1.00 82.81 201 LEU A CA 1
ATOM 1571 C C . LEU A 1 201 ? 28.906 -2.281 -4.232 1.00 82.81 201 LEU A C 1
ATOM 1573 O O . LEU A 1 201 ? 28.195 -3.223 -3.879 1.00 82.81 201 LEU A O 1
ATOM 1577 N N . ASP A 1 202 ? 29.579 -1.539 -3.364 1.00 87.81 202 ASP A N 1
ATOM 1578 C CA . ASP A 1 202 ? 29.422 -1.723 -1.925 1.00 87.81 202 ASP A CA 1
ATOM 1579 C C . ASP A 1 202 ? 28.306 -0.836 -1.349 1.00 87.81 202 ASP A C 1
ATOM 1581 O O . ASP A 1 202 ? 27.608 -0.112 -2.055 1.00 87.81 202 ASP A O 1
ATOM 1585 N N . ILE A 1 203 ? 28.053 -0.958 -0.046 1.00 88.75 203 ILE A N 1
ATOM 1586 C CA . ILE A 1 203 ? 26.968 -0.212 0.600 1.00 88.75 203 ILE A CA 1
ATOM 1587 C C . ILE A 1 203 ? 27.215 1.305 0.620 1.00 88.75 203 ILE A C 1
ATOM 1589 O O . ILE A 1 203 ? 26.253 2.062 0.715 1.00 88.75 203 ILE A O 1
ATOM 1593 N N . GLU A 1 204 ? 28.475 1.742 0.551 1.00 89.12 204 GLU A N 1
ATOM 1594 C CA . GLU A 1 204 ? 28.853 3.156 0.553 1.00 89.12 204 GLU A CA 1
ATOM 1595 C C . GLU A 1 204 ? 28.523 3.765 -0.815 1.00 89.12 204 GLU A C 1
ATOM 1597 O O . GLU A 1 204 ? 27.863 4.803 -0.860 1.00 89.12 204 GLU A O 1
ATOM 1602 N N . ASP A 1 205 ? 28.820 3.049 -1.907 1.00 89.00 205 ASP A N 1
ATOM 1603 C CA . ASP A 1 205 ? 28.392 3.423 -3.263 1.00 89.00 205 ASP A CA 1
ATOM 1604 C C . ASP A 1 205 ? 26.860 3.595 -3.353 1.00 89.00 205 ASP A C 1
ATOM 1606 O O . ASP A 1 205 ? 26.353 4.546 -3.953 1.00 89.00 205 ASP A O 1
ATOM 1610 N N . TRP A 1 206 ? 26.101 2.683 -2.731 1.00 88.50 206 TRP A N 1
ATOM 1611 C CA . TRP A 1 206 ? 24.634 2.742 -2.711 1.00 88.50 206 TRP A CA 1
ATOM 1612 C C . TRP A 1 206 ? 24.078 3.881 -1.847 1.00 88.50 206 TRP A C 1
ATOM 1614 O O . TRP A 1 206 ? 23.057 4.458 -2.219 1.00 88.50 206 TRP A O 1
ATOM 1624 N N . ASP A 1 207 ? 24.702 4.218 -0.711 1.00 88.19 207 ASP A N 1
ATOM 1625 C CA . ASP A 1 207 ? 24.268 5.364 0.109 1.00 88.19 207 ASP A CA 1
ATOM 1626 C C . ASP A 1 207 ? 24.525 6.688 -0.621 1.00 88.19 207 ASP A C 1
ATOM 1628 O O . ASP A 1 207 ? 23.661 7.566 -0.613 1.00 88.19 207 ASP A O 1
ATOM 1632 N N . GLU A 1 208 ? 25.662 6.810 -1.318 1.00 89.19 208 GLU A N 1
ATOM 1633 C CA . GLU A 1 208 ? 25.965 7.975 -2.157 1.00 89.19 208 GLU A CA 1
ATOM 1634 C C . GLU A 1 208 ? 24.982 8.114 -3.325 1.00 89.19 208 GLU A C 1
ATOM 1636 O O . GLU A 1 208 ? 24.482 9.214 -3.580 1.00 89.19 208 GLU A O 1
ATOM 1641 N N . ALA A 1 209 ? 24.669 7.012 -4.013 1.00 86.12 209 ALA A N 1
ATOM 1642 C CA . ALA A 1 209 ? 23.692 7.005 -5.098 1.00 86.12 209 ALA A CA 1
ATOM 1643 C C . ALA A 1 209 ? 22.278 7.355 -4.600 1.00 86.12 209 ALA A C 1
ATOM 1645 O O . ALA A 1 209 ? 21.589 8.168 -5.214 1.00 86.12 209 ALA A O 1
ATOM 1646 N N . PHE A 1 210 ? 21.870 6.816 -3.447 1.00 87.00 210 PHE A N 1
ATOM 1647 C CA . PHE A 1 210 ? 20.571 7.098 -2.838 1.00 87.00 210 PHE A CA 1
ATOM 1648 C C . PHE A 1 210 ? 20.382 8.579 -2.489 1.00 87.00 210 PHE A C 1
ATOM 1650 O O . PHE A 1 210 ? 19.297 9.125 -2.696 1.00 87.00 210 PHE A O 1
ATOM 1657 N N . GLU A 1 211 ? 21.417 9.250 -1.972 1.00 86.31 211 GLU A N 1
ATOM 1658 C CA . GLU A 1 211 ? 21.328 10.687 -1.687 1.00 86.31 211 GLU A CA 1
ATOM 1659 C C . GLU A 1 211 ? 21.157 11.526 -2.957 1.00 86.31 211 GLU A C 1
ATOM 1661 O O . GLU A 1 211 ? 20.485 12.553 -2.903 1.00 86.31 211 GLU A O 1
ATOM 1666 N N . GLN A 1 212 ? 21.706 11.080 -4.090 1.00 83.50 212 GLN A N 1
ATOM 1667 C CA . GLN A 1 212 ? 21.518 11.750 -5.378 1.00 83.50 212 GLN A CA 1
ATOM 1668 C C . GLN A 1 212 ? 20.099 11.531 -5.916 1.00 83.50 212 GLN A C 1
ATOM 1670 O O . GLN A 1 212 ? 19.423 12.503 -6.240 1.00 83.50 212 GLN A O 1
ATOM 1675 N N . TRP A 1 213 ? 19.617 10.283 -5.949 1.00 82.75 213 TRP A N 1
ATOM 1676 C CA . TRP A 1 213 ? 18.295 9.956 -6.503 1.00 82.75 213 TRP A CA 1
ATOM 1677 C C . TRP A 1 213 ? 17.149 10.592 -5.718 1.00 82.75 213 TRP A C 1
ATOM 1679 O O . TRP A 1 213 ? 16.180 11.049 -6.308 1.00 82.75 213 TRP A O 1
ATOM 1689 N N . ARG A 1 214 ? 17.256 10.692 -4.385 1.00 76.25 214 ARG A N 1
ATOM 1690 C CA . ARG A 1 214 ? 16.195 11.292 -3.552 1.00 76.25 214 ARG A CA 1
ATOM 1691 C C . ARG A 1 214 ? 15.931 12.766 -3.884 1.00 76.25 214 ARG A C 1
ATOM 1693 O O . ARG A 1 214 ? 14.860 13.282 -3.567 1.00 76.25 214 ARG A O 1
ATOM 1700 N N . GLU A 1 215 ? 16.922 13.467 -4.426 1.00 78.25 215 GLU A N 1
ATOM 1701 C CA . GLU A 1 215 ? 16.807 14.883 -4.785 1.00 78.25 215 GLU A CA 1
ATOM 1702 C C . GLU A 1 215 ? 16.510 15.095 -6.277 1.00 78.25 215 GLU A C 1
ATOM 1704 O O . GLU A 1 215 ? 16.260 16.233 -6.680 1.00 78.25 215 GLU A O 1
ATOM 1709 N N . ASP A 1 216 ? 16.493 14.023 -7.074 1.00 81.38 216 ASP A N 1
ATOM 1710 C CA . ASP A 1 216 ? 16.202 14.064 -8.502 1.00 81.38 216 ASP A CA 1
ATOM 1711 C C . ASP A 1 216 ? 14.709 13.821 -8.756 1.00 81.38 216 ASP A C 1
ATOM 1713 O O . ASP A 1 216 ? 14.204 12.714 -8.609 1.00 81.38 216 ASP A O 1
ATOM 1717 N N . GLY A 1 217 ? 13.981 14.875 -9.130 1.00 80.56 217 GLY A N 1
ATOM 1718 C CA . GLY A 1 217 ? 12.554 14.774 -9.449 1.00 80.56 217 GLY A CA 1
ATOM 1719 C C . GLY A 1 217 ? 12.257 14.021 -10.750 1.00 80.56 217 GLY A C 1
ATOM 1720 O O . GLY A 1 217 ? 11.102 13.648 -10.977 1.00 80.56 217 GLY A O 1
ATOM 1721 N N . ASP A 1 218 ? 13.269 13.790 -11.597 1.00 89.56 218 ASP A N 1
ATOM 1722 C CA . ASP A 1 218 ? 13.123 13.086 -12.872 1.00 89.56 218 ASP A CA 1
ATOM 1723 C C . ASP A 1 218 ? 13.274 11.563 -12.733 1.00 89.56 218 ASP A C 1
ATOM 1725 O O . ASP A 1 218 ? 12.944 10.837 -13.675 1.00 89.56 218 ASP A O 1
ATOM 1729 N N . GLU A 1 219 ? 13.702 11.070 -11.564 1.00 90.62 219 GLU A N 1
ATOM 1730 C C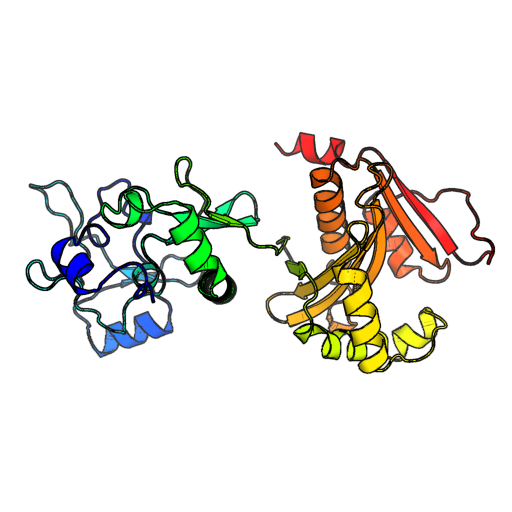A . GLU A 1 219 ? 13.925 9.651 -11.281 1.00 90.62 219 GLU A CA 1
ATOM 1731 C C . GLU A 1 219 ? 13.140 9.164 -10.054 1.00 90.62 219 GLU A C 1
ATOM 1733 O O . GLU A 1 219 ? 13.026 9.844 -9.040 1.00 90.62 219 GLU A O 1
ATOM 1738 N N . GLU A 1 220 ? 12.610 7.943 -10.124 1.00 91.56 220 GLU A N 1
ATOM 1739 C CA . GLU A 1 220 ? 12.001 7.272 -8.972 1.00 91.56 220 GLU A CA 1
ATOM 1740 C C . GLU A 1 220 ? 12.433 5.805 -8.905 1.00 91.56 220 GLU A C 1
ATOM 1742 O O . GLU A 1 220 ? 12.380 5.061 -9.892 1.00 91.56 220 GLU A O 1
ATOM 1747 N N . ASP A 1 221 ? 12.804 5.369 -7.704 1.00 93.38 221 ASP A N 1
ATOM 1748 C CA . ASP A 1 221 ? 13.286 4.023 -7.424 1.00 93.38 221 ASP A CA 1
ATOM 1749 C C . ASP A 1 221 ? 12.335 3.278 -6.490 1.00 93.38 221 ASP A C 1
ATOM 1751 O O . ASP A 1 221 ? 11.931 3.779 -5.439 1.00 93.38 221 ASP A O 1
ATOM 1755 N N . TYR A 1 222 ? 12.024 2.031 -6.845 1.00 94.25 222 TYR A N 1
ATOM 1756 C CA . TYR A 1 222 ? 11.057 1.198 -6.143 1.00 94.25 222 TYR A CA 1
ATOM 1757 C C . TYR A 1 222 ? 11.610 -0.186 -5.800 1.00 94.25 222 TYR A C 1
ATOM 1759 O O . TYR A 1 222 ? 12.136 -0.905 -6.655 1.00 94.25 222 TYR A O 1
ATOM 1767 N N . ILE A 1 223 ? 11.369 -0.633 -4.568 1.00 94.75 223 ILE A N 1
ATOM 1768 C CA . ILE A 1 223 ? 11.449 -2.046 -4.202 1.00 94.75 223 ILE A CA 1
ATOM 1769 C C . ILE A 1 223 ? 10.187 -2.760 -4.680 1.00 94.75 223 ILE A C 1
ATOM 1771 O O . ILE A 1 223 ? 9.059 -2.380 -4.359 1.00 94.75 223 ILE A O 1
ATOM 1775 N N . VAL A 1 224 ? 10.385 -3.848 -5.420 1.00 95.69 224 VAL A N 1
ATOM 1776 C CA . VAL A 1 224 ? 9.317 -4.749 -5.849 1.00 95.69 224 VAL A CA 1
ATOM 1777 C C . VAL A 1 224 ? 9.109 -5.799 -4.770 1.00 95.69 224 VAL A C 1
ATOM 1779 O O . VAL A 1 224 ? 10.006 -6.592 -4.509 1.00 95.69 224 VAL A O 1
ATOM 1782 N N . TYR A 1 225 ? 7.916 -5.875 -4.195 1.00 88.56 225 TYR A N 1
ATOM 1783 C CA . TYR A 1 225 ? 7.525 -6.905 -3.235 1.00 88.56 225 TYR A CA 1
ATOM 1784 C C . TYR A 1 225 ? 6.586 -7.935 -3.865 1.00 88.56 225 TYR A C 1
ATOM 1786 O O . TYR A 1 225 ? 5.669 -7.582 -4.607 1.00 88.56 225 TYR A O 1
ATOM 1794 N N . VAL A 1 226 ? 6.759 -9.211 -3.508 1.00 83.19 226 VAL A N 1
ATOM 1795 C CA . VAL A 1 226 ? 5.786 -10.286 -3.768 1.00 83.19 226 VAL A CA 1
ATOM 1796 C C . VAL A 1 226 ? 5.280 -10.795 -2.421 1.00 83.19 226 VAL A C 1
ATOM 1798 O O . VAL A 1 226 ? 6.009 -11.428 -1.659 1.00 83.19 226 VAL A O 1
ATOM 1801 N N . GLY A 1 227 ? 4.021 -10.492 -2.097 1.00 78.62 227 GLY A N 1
ATOM 1802 C CA . GLY A 1 227 ? 3.530 -10.642 -0.726 1.00 78.62 227 GLY A CA 1
ATOM 1803 C C . GLY A 1 227 ? 4.278 -9.693 0.217 1.00 78.62 227 GLY A C 1
ATOM 1804 O O . GLY A 1 227 ? 4.275 -8.482 0.003 1.00 78.62 227 GLY A O 1
ATOM 1805 N N . SER A 1 228 ? 4.917 -10.240 1.254 1.00 77.38 228 SER A N 1
ATOM 1806 C CA . SER A 1 228 ? 5.734 -9.475 2.207 1.00 77.38 228 SER A CA 1
ATOM 1807 C C . SER A 1 228 ? 7.240 -9.532 1.931 1.00 77.38 228 SER A C 1
ATOM 1809 O O . SER A 1 228 ? 7.998 -8.924 2.679 1.00 77.38 228 SER A O 1
ATOM 1811 N N . GLU A 1 229 ? 7.691 -10.275 0.917 1.00 83.19 229 GLU A N 1
ATOM 1812 C CA . GLU A 1 229 ? 9.121 -10.478 0.645 1.00 83.19 229 GLU A CA 1
ATOM 1813 C C . GLU A 1 229 ? 9.622 -9.513 -0.443 1.00 83.19 229 GLU A C 1
ATOM 1815 O O . GLU A 1 229 ? 8.952 -9.383 -1.478 1.00 83.19 229 GLU A O 1
ATOM 1820 N N . PRO A 1 230 ? 10.774 -8.837 -0.240 1.00 89.88 230 PRO A N 1
ATOM 1821 C CA . PRO A 1 230 ? 11.398 -8.034 -1.282 1.00 89.88 230 PRO A CA 1
ATOM 1822 C C . PRO A 1 230 ? 11.909 -8.965 -2.386 1.00 89.88 230 PRO A C 1
ATOM 1824 O O . PRO A 1 230 ? 12.624 -9.938 -2.150 1.00 89.88 230 PRO A O 1
ATOM 1827 N N . ALA A 1 231 ? 11.480 -8.682 -3.607 1.00 94.12 231 ALA A N 1
ATOM 1828 C CA . ALA A 1 231 ? 11.593 -9.558 -4.762 1.00 94.12 231 ALA A CA 1
ATOM 1829 C C . ALA A 1 231 ? 12.343 -8.919 -5.934 1.00 94.12 231 ALA A C 1
ATOM 1831 O O . ALA A 1 231 ? 12.689 -9.626 -6.883 1.00 94.12 231 ALA A O 1
ATOM 1832 N N . GLY A 1 232 ? 12.592 -7.611 -5.907 1.00 95.75 232 GLY A N 1
ATOM 1833 C CA . GLY A 1 232 ? 13.275 -6.930 -6.995 1.00 95.75 232 GLY A CA 1
ATOM 1834 C C . GLY A 1 232 ? 13.409 -5.424 -6.820 1.00 95.75 232 GLY A C 1
ATOM 1835 O O . GLY A 1 232 ? 13.040 -4.874 -5.787 1.00 95.75 232 GLY A O 1
ATOM 1836 N N . TRP A 1 233 ? 13.903 -4.787 -7.873 1.00 96.31 233 TRP A N 1
ATOM 1837 C CA . TRP A 1 233 ? 14.117 -3.350 -7.996 1.00 96.31 233 TRP A CA 1
ATOM 1838 C C . TRP A 1 233 ? 13.576 -2.867 -9.345 1.00 96.31 233 TRP A C 1
ATOM 1840 O O . TRP A 1 233 ? 13.770 -3.530 -10.371 1.00 96.31 233 TRP A O 1
ATOM 1850 N N . LEU A 1 234 ? 12.869 -1.742 -9.327 1.00 96.25 234 LEU A N 1
ATOM 1851 C CA . LEU A 1 234 ? 12.368 -1.024 -10.491 1.00 96.25 234 LEU A CA 1
ATOM 1852 C C . LEU A 1 234 ? 12.858 0.425 -10.401 1.00 96.25 234 LEU A C 1
ATOM 1854 O O . LEU A 1 234 ? 12.588 1.077 -9.399 1.00 96.25 234 LEU A O 1
ATOM 1858 N N . LYS A 1 235 ? 13.524 0.917 -11.445 1.00 95.19 235 LYS A N 1
ATOM 1859 C CA . LYS A 1 235 ? 13.920 2.322 -11.586 1.00 95.19 235 LYS A CA 1
ATOM 1860 C C . LYS A 1 235 ? 13.214 2.945 -12.778 1.00 95.19 235 LYS A C 1
ATOM 1862 O O . LYS A 1 235 ? 13.258 2.374 -13.876 1.00 95.19 235 LYS A O 1
ATOM 1867 N N . LEU A 1 236 ? 12.608 4.104 -12.554 1.00 95.56 236 LEU A N 1
ATOM 1868 C CA . LEU A 1 236 ? 11.936 4.918 -13.557 1.00 95.56 236 LEU A CA 1
ATOM 1869 C C . LEU A 1 236 ? 12.676 6.248 -13.744 1.00 95.56 236 LEU A C 1
ATOM 1871 O O . LEU A 1 236 ? 13.157 6.805 -12.765 1.00 95.56 236 LEU A O 1
ATOM 1875 N N . CYS A 1 237 ? 12.750 6.751 -14.979 1.00 94.81 237 CYS A N 1
ATOM 1876 C CA . CYS A 1 237 ? 13.341 8.057 -15.315 1.00 94.81 237 CYS A CA 1
ATOM 1877 C C . CYS A 1 237 ? 12.452 8.830 -16.313 1.00 94.81 237 CYS A C 1
ATOM 1879 O O . CYS A 1 237 ? 11.517 8.255 -16.885 1.00 94.81 237 CYS A O 1
ATOM 1881 N N . GLY A 1 238 ? 12.778 10.099 -16.587 1.00 92.62 238 GLY A N 1
ATOM 1882 C CA . GLY A 1 238 ? 12.059 10.950 -17.545 1.00 92.62 238 GLY A CA 1
ATOM 1883 C C . GLY A 1 238 ? 10.734 11.496 -17.010 1.00 92.62 238 GLY A C 1
ATOM 1884 O O . GLY A 1 238 ? 9.841 11.828 -17.796 1.00 92.62 238 GLY A O 1
ATOM 1885 N N . LEU A 1 239 ? 10.585 11.538 -15.685 1.00 90.00 239 LEU A N 1
ATOM 1886 C CA . LEU A 1 239 ? 9.338 11.819 -14.982 1.00 90.00 239 LEU A CA 1
ATOM 1887 C C . LEU A 1 239 ? 8.925 13.301 -14.984 1.00 90.00 239 LEU A C 1
ATOM 1889 O O . LEU A 1 239 ? 7.739 13.580 -14.806 1.00 90.00 239 LEU A O 1
ATOM 1893 N N . GLU A 1 240 ? 9.847 14.242 -15.210 1.00 86.69 240 GLU A N 1
ATOM 1894 C CA . GLU A 1 240 ? 9.545 15.682 -15.277 1.00 86.69 240 GLU A CA 1
ATOM 1895 C C . GLU A 1 240 ? 9.309 16.178 -16.706 1.00 86.69 240 GLU A C 1
ATOM 1897 O O . GLU A 1 240 ? 8.552 17.129 -16.918 1.00 86.69 240 GLU A O 1
ATOM 1902 N N . SER A 1 241 ? 9.954 15.548 -17.694 1.00 81.62 241 SER A N 1
ATOM 1903 C CA . SER A 1 241 ? 9.930 16.014 -19.090 1.00 81.62 241 SER A CA 1
ATOM 1904 C C . SER A 1 241 ? 8.530 16.011 -19.713 1.00 81.62 241 SER A C 1
ATOM 1906 O O . SER A 1 241 ? 8.235 16.829 -20.586 1.00 81.62 241 SER A O 1
ATOM 1908 N N . GLY A 1 242 ? 7.669 15.080 -19.286 1.00 76.62 242 GLY A N 1
ATOM 1909 C CA . GLY A 1 242 ? 6.363 14.835 -19.898 1.00 76.62 242 GLY A CA 1
ATOM 1910 C C . GLY A 1 242 ? 6.423 14.147 -21.272 1.00 76.62 242 GLY A C 1
ATOM 1911 O O . GLY A 1 242 ? 5.373 13.857 -21.834 1.00 76.62 242 GLY A O 1
ATOM 1912 N N . GLU A 1 243 ? 7.614 13.890 -21.831 1.00 88.00 243 GLU A N 1
ATOM 1913 C CA . GLU A 1 243 ? 7.771 13.396 -23.209 1.00 88.00 243 GLU A CA 1
ATOM 1914 C C . GLU A 1 243 ? 7.712 11.864 -23.304 1.00 88.00 243 GLU A C 1
ATOM 1916 O O . GLU A 1 243 ? 6.999 11.309 -24.141 1.00 88.00 243 GLU A O 1
ATOM 1921 N N . CYS A 1 244 ? 8.486 11.163 -22.474 1.00 94.12 244 CYS A N 1
ATOM 1922 C CA . CYS A 1 244 ? 8.545 9.703 -22.454 1.00 94.12 244 CYS A CA 1
ATOM 1923 C C . CYS A 1 244 ? 9.071 9.215 -21.107 1.00 94.12 244 CYS A C 1
ATOM 1925 O O . CYS A 1 244 ? 10.126 9.651 -20.652 1.00 94.12 244 CYS A O 1
ATOM 1927 N N . GLY A 1 245 ? 8.367 8.256 -20.514 1.00 96.69 245 GLY A N 1
ATOM 1928 C CA . GLY A 1 245 ? 8.789 7.584 -19.294 1.00 96.69 245 GLY A CA 1
ATOM 1929 C C . GLY A 1 245 ? 9.738 6.439 -19.620 1.00 96.69 245 GLY A C 1
ATOM 1930 O O . GLY A 1 245 ? 9.533 5.708 -20.593 1.00 96.69 245 GLY A O 1
ATOM 1931 N N . TRP A 1 246 ? 10.775 6.254 -18.814 1.00 96.81 246 TRP A N 1
ATOM 1932 C CA . TRP A 1 246 ? 11.783 5.223 -19.046 1.00 96.81 246 TRP A CA 1
ATOM 1933 C C . TRP A 1 246 ? 11.789 4.202 -17.926 1.00 96.81 246 TRP A C 1
ATOM 1935 O O . TRP A 1 246 ? 11.927 4.557 -16.762 1.00 96.81 246 TRP A O 1
ATOM 1945 N N . ILE A 1 247 ? 11.679 2.919 -18.275 1.00 97.19 247 ILE A N 1
ATOM 1946 C CA . ILE A 1 247 ? 11.974 1.824 -17.347 1.00 97.19 247 ILE A CA 1
ATOM 1947 C C . ILE A 1 247 ? 13.472 1.537 -17.460 1.00 97.19 247 ILE A C 1
ATOM 1949 O O . ILE A 1 247 ? 13.901 0.699 -18.256 1.00 97.19 247 ILE A O 1
ATOM 1953 N N . SER A 1 248 ? 14.263 2.282 -16.688 1.00 92.00 248 SER A N 1
ATOM 1954 C CA . SER A 1 248 ? 15.730 2.263 -16.734 1.00 92.00 248 SER A CA 1
ATOM 1955 C C . SER A 1 248 ? 16.329 1.029 -16.064 1.00 92.00 248 SER A C 1
ATOM 1957 O O . SER A 1 248 ? 17.380 0.544 -16.477 1.00 92.00 248 SER A O 1
ATOM 1959 N N . MET A 1 249 ? 15.649 0.479 -15.054 1.00 92.00 249 MET A N 1
ATOM 1960 C CA . MET A 1 249 ? 16.046 -0.773 -14.412 1.00 92.00 249 MET A CA 1
ATOM 1961 C C . MET A 1 249 ? 14.816 -1.593 -14.039 1.00 92.00 249 MET A C 1
ATOM 1963 O O . MET A 1 249 ? 13.874 -1.074 -13.453 1.00 92.00 249 MET A O 1
ATOM 1967 N N . LEU A 1 250 ? 14.829 -2.894 -14.332 1.00 94.50 250 LEU A N 1
ATOM 1968 C CA . LEU A 1 250 ? 13.839 -3.839 -13.814 1.00 94.50 250 LEU A CA 1
ATOM 1969 C C . LEU A 1 250 ? 14.504 -5.184 -13.533 1.00 94.50 250 LEU A C 1
ATOM 1971 O O . LEU A 1 250 ? 14.711 -6.011 -14.427 1.00 94.50 250 LEU A O 1
ATOM 1975 N N . VAL A 1 251 ? 14.805 -5.420 -12.262 1.00 93.25 251 VAL A N 1
ATOM 1976 C CA . VAL A 1 251 ? 15.504 -6.614 -11.796 1.00 93.25 251 VAL A CA 1
ATOM 1977 C C . VAL A 1 251 ? 14.614 -7.373 -10.832 1.00 93.25 251 VAL A C 1
ATOM 1979 O O . VAL A 1 251 ? 14.252 -6.866 -9.781 1.00 93.25 251 VAL A O 1
ATOM 1982 N N . ILE A 1 252 ? 14.294 -8.623 -11.166 1.00 94.19 252 ILE A N 1
ATOM 1983 C CA . ILE A 1 252 ? 13.583 -9.541 -10.268 1.00 94.19 252 ILE A CA 1
ATOM 1984 C C . ILE A 1 252 ? 14.559 -10.618 -9.800 1.00 94.19 252 ILE A C 1
ATOM 1986 O O . ILE A 1 252 ? 15.248 -11.233 -10.626 1.00 94.19 252 ILE A O 1
ATOM 1990 N N . ALA A 1 253 ? 14.608 -10.870 -8.495 1.00 92.00 253 ALA A N 1
ATOM 1991 C CA . ALA A 1 253 ? 15.435 -11.914 -7.910 1.00 92.00 253 ALA A CA 1
ATOM 1992 C C . ALA A 1 253 ? 15.031 -13.303 -8.464 1.00 92.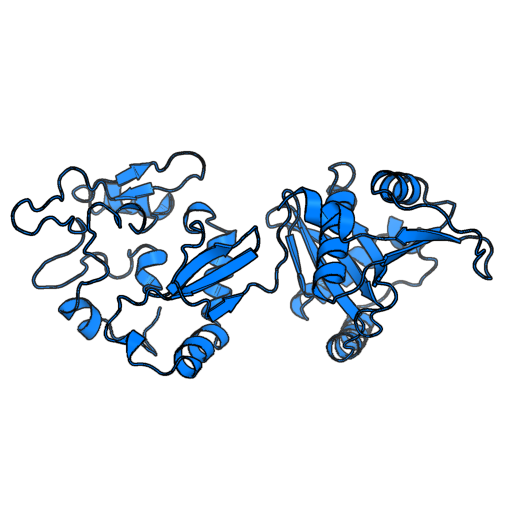00 253 ALA A C 1
ATOM 1994 O O . ALA A 1 253 ? 13.836 -13.556 -8.666 1.00 92.00 253 ALA A O 1
ATOM 1995 N N . PRO A 1 254 ? 15.997 -14.196 -8.772 1.00 89.50 254 PRO A N 1
ATOM 1996 C CA . PRO A 1 254 ? 15.766 -15.486 -9.434 1.00 89.50 254 PRO A CA 1
ATOM 1997 C C . PRO A 1 254 ? 14.592 -16.304 -8.887 1.00 89.50 254 PRO A C 1
ATOM 1999 O O . PRO A 1 254 ? 13.777 -16.811 -9.658 1.00 89.50 254 PRO A O 1
ATOM 2002 N N . GLU A 1 255 ? 14.467 -16.369 -7.567 1.00 91.69 255 GLU A N 1
ATOM 2003 C CA . GLU A 1 255 ? 13.444 -17.095 -6.820 1.00 91.69 255 GLU A CA 1
ATOM 2004 C C . GLU A 1 255 ? 12.000 -16.640 -7.127 1.00 91.69 255 GLU A C 1
ATOM 2006 O O . GLU A 1 255 ? 11.067 -17.445 -7.020 1.00 91.69 255 GLU A O 1
ATOM 2011 N N . PHE A 1 256 ? 11.800 -15.403 -7.599 1.00 92.69 256 PHE A N 1
ATOM 2012 C CA . PHE A 1 256 ? 10.487 -14.842 -7.955 1.00 92.69 256 PHE A CA 1
ATOM 2013 C C . PHE A 1 256 ? 10.214 -14.796 -9.471 1.00 92.69 256 PHE A C 1
ATOM 2015 O O . PHE A 1 256 ? 9.116 -14.415 -9.896 1.00 92.69 256 PHE A O 1
ATOM 2022 N N . ARG A 1 257 ? 11.171 -15.209 -10.315 1.00 91.06 257 ARG A N 1
ATOM 2023 C CA . ARG A 1 257 ? 11.033 -15.183 -11.784 1.00 91.06 257 ARG A CA 1
ATOM 2024 C C . ARG A 1 257 ? 10.027 -16.222 -12.294 1.00 91.06 257 ARG A C 1
ATOM 2026 O O . ARG A 1 257 ? 9.670 -17.178 -11.612 1.00 91.06 257 ARG A O 1
ATOM 2033 N N . GLY A 1 258 ? 9.535 -16.019 -13.519 1.00 88.06 258 GLY A N 1
ATOM 2034 C CA . GLY A 1 258 ? 8.600 -16.942 -14.185 1.00 88.06 258 GLY A CA 1
ATOM 2035 C C . GLY A 1 258 ? 7.155 -16.908 -13.665 1.00 88.06 258 GLY A C 1
ATOM 2036 O O . GLY A 1 258 ? 6.320 -17.670 -14.139 1.00 88.06 258 GLY A O 1
ATOM 2037 N N . ARG A 1 259 ? 6.828 -16.010 -12.724 1.00 89.88 259 ARG A N 1
ATOM 2038 C CA . ARG A 1 259 ? 5.492 -15.894 -12.094 1.00 89.88 259 ARG A CA 1
ATOM 2039 C C . ARG A 1 259 ? 4.642 -14.733 -12.639 1.00 89.88 259 ARG A C 1
ATOM 2041 O O . ARG A 1 259 ? 3.533 -14.472 -12.166 1.00 89.88 259 ARG A O 1
ATOM 2048 N N . GLY A 1 260 ? 5.158 -14.033 -13.652 1.00 91.12 260 GLY A N 1
ATOM 2049 C CA . GLY A 1 260 ? 4.549 -12.832 -14.230 1.00 91.12 260 GLY A CA 1
ATOM 2050 C C . GLY A 1 260 ? 4.810 -11.541 -13.445 1.00 91.12 260 GLY A C 1
ATOM 2051 O O . GLY A 1 260 ? 4.129 -10.560 -13.702 1.00 91.12 260 GLY A O 1
ATOM 2052 N N . VAL A 1 261 ? 5.777 -11.537 -12.518 1.00 94.25 261 VAL A N 1
ATOM 2053 C CA . VAL A 1 261 ? 6.149 -10.370 -11.689 1.00 94.25 261 VAL A CA 1
ATOM 2054 C C . VAL A 1 261 ? 6.561 -9.180 -12.560 1.00 94.25 261 VAL A C 1
ATOM 2056 O O . VAL A 1 261 ? 5.942 -8.132 -12.466 1.00 94.25 261 VAL A O 1
ATOM 2059 N N . SER A 1 262 ? 7.513 -9.362 -13.485 1.00 94.88 262 SER A N 1
ATOM 2060 C CA . SER A 1 262 ? 7.990 -8.279 -14.363 1.00 94.88 262 SER A CA 1
ATOM 2061 C C . SER A 1 262 ? 6.882 -7.639 -15.203 1.00 94.88 262 SER A C 1
ATOM 2063 O O . SER A 1 262 ? 6.898 -6.434 -15.405 1.00 94.88 262 SER A O 1
ATOM 2065 N N . ARG A 1 263 ? 5.899 -8.424 -15.665 1.00 93.75 263 ARG A N 1
ATOM 2066 C CA . ARG A 1 263 ? 4.752 -7.895 -16.420 1.00 93.75 263 ARG A CA 1
ATOM 2067 C C . ARG A 1 263 ? 3.904 -6.962 -15.561 1.00 93.75 263 ARG A C 1
ATOM 2069 O O . ARG A 1 263 ? 3.462 -5.929 -16.043 1.00 93.75 263 ARG A O 1
ATOM 2076 N N . GLU A 1 264 ? 3.680 -7.338 -14.308 1.00 92.81 264 GLU A N 1
ATOM 2077 C CA . GLU A 1 264 ? 2.921 -6.510 -13.376 1.00 92.81 264 GLU A CA 1
ATOM 2078 C C . GLU A 1 264 ? 3.698 -5.239 -13.009 1.00 92.81 264 GLU A C 1
ATOM 2080 O O . GLU A 1 264 ? 3.102 -4.172 -12.961 1.00 92.81 264 GLU A O 1
ATOM 2085 N N . CYS A 1 265 ? 5.025 -5.322 -12.840 1.00 96.00 265 CYS A N 1
ATOM 2086 C CA . CYS A 1 265 ? 5.872 -4.141 -12.643 1.00 96.00 265 CYS A CA 1
ATOM 2087 C C . CYS A 1 265 ? 5.794 -3.171 -13.830 1.00 96.00 265 CYS A C 1
ATOM 2089 O O . CYS A 1 265 ? 5.641 -1.979 -13.611 1.00 96.00 265 CYS A O 1
ATOM 2091 N N . ILE A 1 266 ? 5.860 -3.671 -15.072 1.00 96.12 266 ILE A N 1
ATOM 2092 C CA . ILE A 1 266 ? 5.733 -2.834 -16.280 1.00 96.12 266 ILE A CA 1
ATOM 2093 C C . ILE A 1 266 ? 4.360 -2.154 -16.319 1.00 96.12 266 ILE A C 1
ATOM 2095 O O . ILE A 1 266 ? 4.281 -0.961 -16.574 1.00 96.12 266 ILE A O 1
ATOM 2099 N N . ARG A 1 267 ? 3.284 -2.886 -16.005 1.00 92.88 267 ARG A N 1
ATOM 2100 C CA . ARG A 1 267 ? 1.926 -2.326 -15.937 1.00 92.88 267 ARG A CA 1
ATOM 2101 C C . ARG A 1 267 ? 1.817 -1.197 -14.904 1.00 92.88 267 ARG A C 1
ATOM 2103 O O . ARG A 1 267 ? 1.234 -0.167 -15.204 1.00 92.88 267 ARG A O 1
ATOM 2110 N N . LEU A 1 268 ? 2.380 -1.386 -13.709 1.00 91.62 268 LEU A N 1
ATOM 2111 C CA . LEU A 1 268 ? 2.392 -0.349 -12.670 1.00 91.62 268 LEU A CA 1
ATOM 2112 C C . LEU A 1 268 ? 3.291 0.841 -13.047 1.00 91.62 268 LEU A C 1
ATOM 2114 O O . LEU A 1 268 ? 2.956 1.972 -12.729 1.00 91.62 268 LEU A O 1
ATOM 2118 N N . ALA A 1 269 ? 4.398 0.615 -13.760 1.00 95.31 269 ALA A N 1
ATOM 2119 C CA . ALA A 1 269 ? 5.218 1.700 -14.300 1.00 95.31 269 ALA A CA 1
ATOM 2120 C C . ALA A 1 269 ? 4.442 2.543 -15.328 1.00 95.31 269 ALA A C 1
ATOM 2122 O O . ALA A 1 269 ? 4.487 3.767 -15.274 1.00 95.31 269 ALA A O 1
ATOM 2123 N N . GLU A 1 270 ? 3.682 1.900 -16.222 1.00 94.06 270 GLU A N 1
ATOM 2124 C CA . GLU A 1 270 ? 2.786 2.593 -17.158 1.00 94.06 270 GLU A CA 1
ATOM 2125 C C . GLU A 1 270 ? 1.742 3.450 -16.416 1.00 94.06 270 GLU A C 1
ATOM 2127 O O . GLU A 1 270 ? 1.479 4.572 -16.836 1.00 94.06 270 GLU A O 1
ATOM 2132 N N . GLU A 1 271 ? 1.192 2.973 -15.293 1.00 88.38 271 GLU A N 1
ATOM 2133 C CA . GLU A 1 271 ? 0.284 3.763 -14.442 1.00 88.38 271 GLU A CA 1
ATOM 2134 C C . GLU A 1 271 ? 0.956 5.009 -13.862 1.00 88.38 271 GLU A C 1
ATOM 2136 O O . GLU A 1 271 ? 0.390 6.096 -13.964 1.00 88.38 271 GLU A O 1
ATOM 2141 N N . ILE A 1 272 ? 2.175 4.871 -13.328 1.00 89.12 272 ILE A N 1
ATOM 2142 C CA . ILE A 1 272 ? 2.958 6.002 -12.803 1.00 89.12 272 ILE A CA 1
ATOM 2143 C C . ILE A 1 272 ? 3.173 7.057 -13.892 1.00 89.12 272 ILE A C 1
ATOM 2145 O O . ILE A 1 272 ? 2.982 8.251 -13.656 1.00 89.12 272 ILE A O 1
ATOM 2149 N N . PHE A 1 273 ? 3.541 6.629 -15.102 1.00 92.44 273 PHE A N 1
ATOM 2150 C CA . PHE A 1 273 ? 3.729 7.538 -16.230 1.00 92.44 273 PHE A CA 1
ATOM 2151 C C . PHE A 1 273 ? 2.429 8.274 -16.586 1.00 92.44 273 PHE A C 1
ATOM 2153 O O . PHE A 1 273 ? 2.435 9.501 -16.697 1.00 92.44 273 PHE A O 1
ATOM 2160 N N . ILE A 1 274 ? 1.300 7.562 -16.673 1.00 87.38 274 ILE A N 1
ATOM 2161 C CA . ILE A 1 274 ? -0.015 8.161 -16.961 1.00 87.38 274 ILE A CA 1
ATOM 2162 C C . ILE A 1 274 ? -0.399 9.196 -15.896 1.00 87.38 274 ILE A C 1
ATOM 2164 O O . ILE A 1 274 ? -0.866 10.284 -16.238 1.00 87.38 274 ILE A O 1
ATOM 2168 N N . GLU A 1 275 ? -0.194 8.890 -14.613 1.00 82.50 275 GLU A N 1
ATOM 2169 C CA . GLU A 1 275 ? -0.482 9.814 -13.507 1.00 82.50 275 GLU A CA 1
ATOM 2170 C C . GLU A 1 275 ? 0.360 11.094 -13.579 1.00 82.50 275 GLU A C 1
ATOM 2172 O O . GLU A 1 275 ? -0.117 12.174 -13.221 1.00 82.50 275 GLU A O 1
ATOM 2177 N N . LYS A 1 276 ? 1.582 10.992 -14.110 1.00 84.44 276 LYS A N 1
ATOM 2178 C CA . LYS A 1 276 ? 2.484 12.123 -14.365 1.00 84.44 276 LYS A CA 1
ATOM 2179 C C . LYS A 1 276 ? 2.218 12.833 -15.699 1.00 84.44 276 LYS A C 1
ATOM 2181 O O . LYS A 1 276 ? 2.914 13.785 -16.034 1.00 84.44 276 LYS A O 1
ATOM 2186 N N . GLY A 1 277 ? 1.185 12.426 -16.438 1.00 85.31 277 GLY A N 1
ATOM 2187 C CA . GLY A 1 277 ? 0.801 13.037 -17.712 1.00 85.31 277 GLY A CA 1
ATOM 2188 C C . GLY A 1 277 ? 1.680 12.627 -18.896 1.00 85.31 277 GLY A C 1
ATOM 2189 O O . G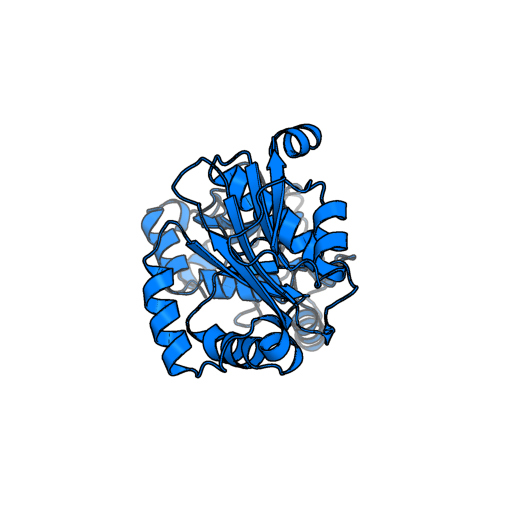LY A 1 277 ? 1.677 13.319 -19.909 1.00 85.31 277 GLY A O 1
ATOM 2190 N N . ILE A 1 278 ? 2.413 11.522 -18.769 1.00 92.69 278 ILE A N 1
ATOM 2191 C CA . ILE A 1 278 ? 3.274 10.952 -19.804 1.00 92.69 278 ILE A CA 1
ATOM 2192 C C . ILE A 1 278 ? 2.480 9.878 -20.562 1.00 92.69 278 ILE A C 1
ATOM 2194 O O . ILE A 1 278 ? 1.904 8.975 -19.954 1.00 92.69 278 ILE A O 1
ATOM 2198 N N . ASP A 1 279 ? 2.453 9.956 -21.892 1.00 92.00 279 ASP A N 1
ATOM 2199 C CA . ASP A 1 279 ? 1.645 9.083 -22.761 1.00 92.00 279 ASP A CA 1
ATOM 2200 C C . ASP A 1 279 ? 2.456 8.007 -23.505 1.00 92.00 279 ASP A C 1
ATOM 2202 O O . ASP A 1 279 ? 1.890 7.184 -24.236 1.00 92.00 279 ASP A O 1
ATOM 2206 N N . SER A 1 280 ? 3.769 7.961 -23.277 1.00 95.56 280 SER A N 1
ATOM 2207 C CA . SER A 1 280 ? 4.667 6.994 -23.893 1.00 95.56 280 SER A CA 1
ATOM 2208 C C . SER A 1 280 ? 5.679 6.423 -22.903 1.00 95.56 280 SER A C 1
ATOM 2210 O O . SER A 1 280 ? 6.095 7.082 -21.949 1.00 95.56 280 SER A O 1
ATOM 2212 N N . ALA A 1 281 ? 6.065 5.167 -23.117 1.00 97.06 281 ALA A N 1
ATOM 2213 C CA . ALA A 1 281 ? 7.029 4.468 -22.279 1.00 97.06 281 ALA A CA 1
ATOM 2214 C C . ALA A 1 281 ? 8.093 3.768 -23.126 1.00 97.06 281 ALA A C 1
ATOM 2216 O O . ALA A 1 281 ? 7.779 3.178 -24.166 1.00 97.06 281 ALA A O 1
ATOM 2217 N N . ALA A 1 282 ? 9.337 3.759 -22.652 1.00 96.44 282 ALA A N 1
ATOM 2218 C CA . ALA A 1 282 ? 10.458 3.130 -23.336 1.00 96.44 282 ALA A CA 1
ATOM 2219 C C . ALA A 1 282 ? 11.396 2.367 -22.390 1.00 96.44 282 ALA A C 1
ATOM 2221 O O . ALA A 1 282 ? 11.423 2.582 -21.178 1.00 96.44 282 ALA A O 1
ATOM 2222 N N . MET A 1 283 ? 12.163 1.439 -22.962 1.00 94.94 283 MET A N 1
ATOM 2223 C CA . MET A 1 283 ? 13.255 0.742 -22.284 1.00 94.94 283 MET A CA 1
ATOM 2224 C C . MET A 1 283 ? 14.322 0.294 -23.285 1.00 94.94 283 MET A C 1
ATOM 2226 O O . MET A 1 283 ? 14.000 -0.110 -24.405 1.00 94.94 283 MET A O 1
ATOM 2230 N N . HIS A 1 284 ? 15.585 0.308 -22.861 1.00 91.75 284 HIS A N 1
ATOM 2231 C CA . HIS A 1 284 ? 16.681 -0.321 -23.598 1.00 91.75 284 HIS A CA 1
ATOM 2232 C C . HIS A 1 284 ? 16.875 -1.754 -23.116 1.00 91.75 284 HIS A C 1
ATOM 2234 O O . HIS A 1 284 ? 16.944 -2.023 -21.916 1.00 91.75 284 HIS A O 1
ATOM 2240 N N . ILE A 1 285 ? 16.957 -2.694 -24.055 1.00 89.75 285 ILE A N 1
ATOM 2241 C CA . ILE A 1 285 ? 17.156 -4.108 -23.738 1.00 89.75 285 ILE A CA 1
ATOM 2242 C C . ILE A 1 285 ? 18.324 -4.640 -24.555 1.00 89.75 285 ILE A C 1
ATOM 2244 O O . ILE A 1 285 ? 18.310 -4.563 -25.781 1.00 89.75 285 ILE A O 1
ATOM 2248 N N . CYS A 1 286 ? 19.305 -5.241 -23.877 1.00 86.25 286 CYS A N 1
ATOM 2249 C CA . CYS A 1 286 ? 20.376 -5.980 -24.539 1.00 86.25 286 CYS A CA 1
ATOM 2250 C C . CYS A 1 286 ? 19.803 -7.118 -25.402 1.00 86.25 286 CYS A C 1
ATOM 2252 O O . CYS A 1 286 ? 18.977 -7.908 -24.936 1.00 86.25 286 CYS A O 1
ATOM 2254 N N . CYS A 1 287 ? 20.270 -7.243 -26.643 1.00 81.88 287 CYS A N 1
ATOM 2255 C CA . CYS A 1 287 ? 19.825 -8.249 -27.609 1.00 81.88 287 CYS A CA 1
ATOM 2256 C C . CYS A 1 287 ? 19.987 -9.689 -27.097 1.00 81.88 287 CYS A C 1
ATOM 2258 O O . CYS A 1 287 ? 19.196 -10.564 -27.451 1.00 81.88 287 CYS A O 1
ATOM 2260 N N . SER A 1 288 ? 20.976 -9.942 -26.233 1.00 84.44 288 SER A N 1
ATOM 2261 C CA . SER A 1 288 ? 21.211 -11.255 -25.614 1.00 84.44 288 SER A CA 1
ATOM 2262 C C . SER A 1 288 ? 20.179 -11.608 -24.527 1.00 84.44 288 SER A C 1
ATOM 2264 O O . SER A 1 288 ? 20.024 -12.770 -24.144 1.00 84.44 288 SER A O 1
ATOM 2266 N N . ASN A 1 289 ? 19.418 -10.625 -24.038 1.00 87.06 289 ASN A N 1
ATOM 2267 C CA . ASN A 1 289 ? 18.441 -10.776 -22.967 1.00 87.06 289 ASN A CA 1
ATOM 2268 C C . ASN A 1 289 ? 17.062 -11.196 -23.500 1.00 87.06 289 ASN A C 1
ATOM 2270 O O . ASN A 1 289 ? 16.060 -10.491 -23.345 1.00 87.06 289 ASN A O 1
ATOM 2274 N N . GLU A 1 290 ? 16.982 -12.388 -24.093 1.00 90.00 290 GLU A N 1
ATOM 2275 C CA . GLU A 1 290 ? 15.746 -12.869 -24.722 1.00 90.00 290 GLU A CA 1
ATOM 2276 C C . GLU A 1 290 ? 14.539 -12.903 -23.769 1.00 90.00 290 GLU A C 1
ATOM 2278 O O . GLU A 1 290 ? 13.391 -12.755 -24.189 1.00 90.00 290 GLU A O 1
ATOM 2283 N N . ALA A 1 291 ? 14.774 -13.136 -22.474 1.00 90.25 291 ALA A N 1
ATOM 2284 C CA . ALA A 1 291 ? 13.711 -13.165 -21.477 1.00 90.25 291 ALA A CA 1
ATOM 2285 C C . ALA A 1 291 ? 13.067 -11.783 -21.291 1.00 90.25 291 ALA A C 1
ATOM 2287 O O . ALA A 1 291 ? 11.837 -11.699 -21.245 1.00 90.25 291 ALA A O 1
ATOM 2288 N N . ALA A 1 292 ? 13.871 -10.715 -21.224 1.00 90.69 292 ALA A N 1
ATOM 2289 C CA . ALA A 1 292 ? 13.352 -9.354 -21.151 1.00 90.69 292 ALA A CA 1
ATOM 2290 C C . ALA A 1 292 ? 12.699 -8.938 -22.468 1.00 90.69 292 ALA A C 1
ATOM 2292 O O . ALA A 1 292 ? 11.597 -8.403 -22.422 1.00 90.69 292 ALA A O 1
ATOM 2293 N N . VAL A 1 293 ? 13.290 -9.283 -23.620 1.00 92.81 293 VAL A N 1
ATOM 2294 C CA . VAL A 1 293 ? 12.677 -9.039 -24.939 1.00 92.81 293 VAL A CA 1
ATOM 2295 C C . VAL A 1 293 ? 11.287 -9.675 -25.015 1.00 92.81 293 VAL A C 1
ATOM 2297 O O . VAL A 1 293 ? 10.306 -8.995 -25.310 1.00 92.81 293 VAL A O 1
ATOM 2300 N N . ARG A 1 294 ? 11.153 -10.964 -24.665 1.00 94.00 294 ARG A N 1
ATOM 2301 C CA . ARG A 1 294 ? 9.847 -11.647 -24.644 1.00 94.00 294 ARG A CA 1
ATOM 2302 C C . ARG A 1 294 ? 8.864 -10.987 -23.679 1.00 94.00 294 ARG A C 1
ATOM 2304 O O . ARG A 1 294 ? 7.684 -10.876 -24.004 1.00 94.00 294 ARG A O 1
ATOM 2311 N N . CYS A 1 295 ? 9.324 -10.573 -22.498 1.00 94.25 295 CYS A N 1
ATOM 2312 C CA . CYS A 1 295 ? 8.479 -9.899 -21.516 1.00 94.25 295 CYS A CA 1
ATOM 2313 C C . CYS A 1 295 ? 7.973 -8.552 -22.050 1.00 94.25 295 CYS A C 1
ATOM 2315 O O . CYS A 1 295 ? 6.761 -8.344 -22.087 1.00 94.25 295 CYS A O 1
ATOM 2317 N N . CYS A 1 296 ? 8.886 -7.700 -22.514 1.00 94.88 296 CYS A N 1
ATOM 2318 C CA . CYS A 1 296 ? 8.645 -6.375 -23.077 1.00 94.88 296 CYS A CA 1
ATOM 2319 C C . CYS A 1 296 ? 7.656 -6.424 -24.251 1.00 94.88 296 CYS A C 1
ATOM 2321 O O . CYS A 1 296 ? 6.584 -5.820 -24.186 1.00 94.88 296 CYS A O 1
ATOM 2323 N N . VAL A 1 297 ? 7.930 -7.266 -25.254 1.00 94.88 297 VAL A N 1
ATOM 2324 C CA . VAL A 1 297 ? 7.039 -7.464 -26.411 1.00 94.88 297 VAL A CA 1
ATOM 2325 C C . VAL A 1 297 ? 5.662 -7.968 -25.972 1.00 94.88 297 VAL A C 1
ATOM 2327 O O . VAL A 1 297 ? 4.638 -7.513 -26.475 1.00 94.88 297 VAL A O 1
ATOM 2330 N N . SER A 1 298 ? 5.597 -8.863 -24.978 1.00 94.75 298 SER A N 1
ATOM 2331 C CA . SER A 1 298 ? 4.310 -9.342 -24.455 1.00 94.75 298 SER A CA 1
ATOM 2332 C C . SER A 1 298 ? 3.492 -8.281 -23.706 1.00 94.75 298 SER A C 1
ATOM 2334 O O . SER A 1 298 ? 2.308 -8.513 -23.465 1.00 94.75 298 SER A O 1
ATOM 2336 N N . CYS A 1 299 ? 4.107 -7.152 -23.335 1.00 94.38 299 CYS A N 1
ATOM 2337 C CA . CYS A 1 299 ? 3.443 -5.986 -22.739 1.00 94.38 299 CYS A CA 1
ATOM 2338 C C . CYS A 1 299 ? 3.028 -4.939 -23.793 1.00 94.38 299 CYS A C 1
ATOM 2340 O O . CYS A 1 299 ? 2.453 -3.910 -23.443 1.00 94.38 299 CYS A O 1
ATOM 2342 N N . GLY A 1 300 ? 3.273 -5.211 -25.081 1.00 94.88 300 GLY A N 1
ATOM 2343 C CA . GLY A 1 300 ? 2.855 -4.361 -26.198 1.00 94.88 300 GLY A CA 1
ATOM 2344 C C . GLY A 1 300 ? 3.901 -3.352 -26.668 1.00 94.88 300 GLY A C 1
ATOM 2345 O O . GLY A 1 300 ? 3.582 -2.508 -27.498 1.00 94.88 300 GLY A O 1
ATOM 2346 N N . TYR A 1 301 ? 5.134 -3.434 -26.168 1.00 96.19 301 TYR A N 1
ATOM 2347 C CA . TYR A 1 301 ? 6.231 -2.606 -26.659 1.00 96.19 301 TYR A CA 1
ATOM 2348 C C . TYR A 1 301 ? 6.757 -3.139 -27.993 1.00 96.19 301 TYR A C 1
ATOM 2350 O O . TYR A 1 301 ? 6.851 -4.353 -28.205 1.00 96.19 301 TYR A O 1
ATOM 2358 N N . ILE A 1 302 ? 7.144 -2.222 -28.874 1.00 95.00 302 ILE A N 1
ATOM 2359 C CA . ILE A 1 302 ? 7.679 -2.522 -30.202 1.00 95.00 302 ILE A CA 1
ATOM 2360 C C . ILE A 1 302 ? 9.132 -2.044 -30.318 1.00 95.00 302 ILE A C 1
ATOM 2362 O O . ILE A 1 302 ? 9.468 -0.999 -29.760 1.00 95.00 302 ILE A O 1
ATOM 2366 N N . PRO A 1 303 ? 10.008 -2.790 -31.015 1.00 93.12 303 PRO A N 1
ATOM 2367 C CA . PRO A 1 303 ? 11.381 -2.358 -31.234 1.00 93.12 303 PRO A CA 1
ATOM 2368 C C . PRO A 1 303 ? 11.419 -1.138 -32.160 1.00 93.12 303 PRO A C 1
ATOM 2370 O O . PRO A 1 303 ? 10.716 -1.096 -33.174 1.00 93.12 303 PRO A O 1
ATOM 2373 N N . VAL A 1 304 ? 12.276 -0.176 -31.838 1.00 89.12 304 VAL A N 1
ATOM 2374 C CA . VAL A 1 304 ? 12.564 1.004 -32.657 1.00 89.12 304 VAL A CA 1
ATOM 2375 C C . VAL A 1 304 ? 13.969 0.846 -33.241 1.00 89.12 304 VAL A C 1
ATOM 2377 O O . VAL A 1 304 ? 14.879 0.388 -32.554 1.00 89.12 304 VAL A O 1
ATOM 2380 N N . GLN A 1 305 ? 14.148 1.172 -34.526 1.00 65.50 305 GLN A N 1
ATOM 2381 C CA . GLN A 1 305 ? 15.443 1.098 -35.221 1.00 65.50 305 GLN A CA 1
ATOM 2382 C C . GLN A 1 305 ? 16.374 2.253 -34.814 1.00 65.50 305 GLN A C 1
ATOM 2384 O O . GLN A 1 305 ? 16.784 3.057 -35.646 1.00 65.50 305 GLN A O 1
ATOM 2389 N N . GLU A 1 306 ? 16.705 2.332 -33.534 1.00 59.66 306 GLU A N 1
ATOM 2390 C CA . GLU A 1 306 ? 17.836 3.109 -33.042 1.00 59.66 306 GLU A CA 1
ATOM 2391 C C . GLU A 1 306 ? 18.811 2.112 -32.419 1.00 59.66 306 GLU A C 1
ATOM 2393 O O . GLU A 1 306 ? 18.561 1.556 -31.350 1.00 59.66 306 GLU A O 1
ATOM 2398 N N . GLU A 1 307 ? 19.882 1.805 -33.153 1.00 54.00 307 GLU A N 1
ATOM 2399 C CA . GLU A 1 307 ? 21.025 1.094 -32.588 1.00 54.00 307 GLU A CA 1
ATOM 2400 C C . GLU A 1 307 ? 21.706 2.047 -31.605 1.00 54.00 307 GLU A C 1
ATOM 2402 O O . GLU A 1 307 ? 22.116 3.152 -31.975 1.00 54.00 307 GLU A O 1
ATOM 2407 N N . THR A 1 308 ? 21.825 1.629 -30.346 1.00 57.66 308 THR A N 1
ATOM 2408 C CA . THR A 1 308 ? 22.730 2.290 -29.410 1.00 57.66 308 THR A CA 1
ATOM 2409 C C . THR A 1 308 ? 24.157 2.203 -29.948 1.00 57.66 308 THR A C 1
ATOM 2411 O O . THR A 1 308 ? 24.503 1.301 -30.712 1.00 57.66 308 THR A O 1
ATOM 2414 N N . SER A 1 309 ? 25.017 3.147 -29.567 1.00 55.38 309 SER A N 1
ATOM 2415 C CA . SER A 1 309 ? 26.398 3.251 -30.070 1.00 55.38 309 SER A CA 1
ATOM 2416 C C . SER A 1 309 ? 27.275 2.008 -29.835 1.00 55.38 309 SER A C 1
ATOM 2418 O O . SER A 1 309 ? 28.357 1.921 -30.412 1.00 55.38 309 SER A O 1
ATOM 2420 N N . ASP A 1 310 ? 26.827 1.074 -28.994 1.00 59.78 310 ASP A N 1
ATOM 2421 C CA . ASP A 1 310 ? 27.465 -0.212 -28.698 1.00 59.78 310 ASP A CA 1
ATOM 2422 C C . ASP A 1 310 ? 27.024 -1.363 -29.632 1.00 59.78 31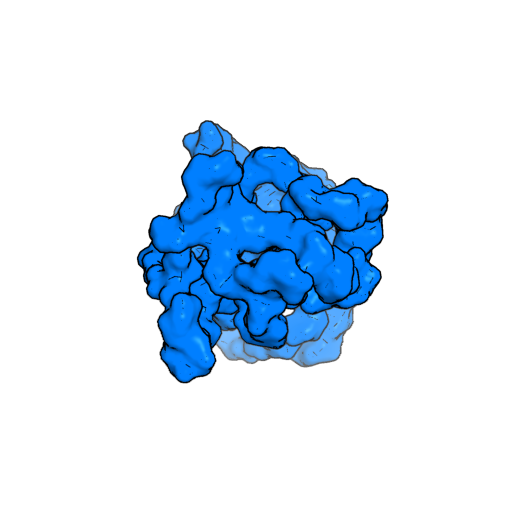0 ASP A C 1
ATOM 2424 O O . ASP A 1 310 ? 27.713 -2.374 -29.704 1.00 59.78 310 ASP A O 1
ATOM 2428 N N . GLY A 1 311 ? 25.923 -1.216 -30.384 1.00 61.00 311 GLY A N 1
ATOM 2429 C CA . GLY A 1 311 ? 25.355 -2.257 -31.251 1.00 61.00 311 GLY A CA 1
ATOM 2430 C C . GLY A 1 311 ? 24.741 -3.457 -30.512 1.00 61.00 311 GLY A C 1
ATOM 2431 O O . GLY A 1 311 ? 24.367 -4.442 -31.154 1.00 61.00 311 GLY A O 1
ATOM 2432 N N . GLU A 1 312 ? 24.628 -3.401 -29.182 1.00 75.50 312 GLU A N 1
ATOM 2433 C CA . GLU A 1 312 ? 24.244 -4.546 -28.346 1.00 75.50 312 GLU A CA 1
ATOM 2434 C C . GLU A 1 312 ? 22.884 -4.388 -27.664 1.00 75.50 312 GLU A C 1
ATOM 2436 O O . GLU A 1 312 ? 22.318 -5.384 -27.198 1.00 75.50 312 GLU A O 1
ATOM 2441 N N . THR A 1 313 ? 22.313 -3.181 -27.647 1.00 83.06 313 THR A N 1
ATOM 2442 C CA . THR A 1 313 ? 20.974 -2.929 -27.102 1.00 83.06 313 THR A CA 1
ATOM 2443 C C . THR A 1 313 ? 20.011 -2.373 -28.149 1.00 83.06 313 THR A C 1
ATOM 2445 O O . THR A 1 313 ? 20.402 -1.740 -29.126 1.00 83.06 313 THR A O 1
ATOM 2448 N N . VAL A 1 314 ? 18.723 -2.664 -27.963 1.00 89.19 314 VAL A N 1
ATOM 2449 C CA . VAL A 1 314 ? 17.632 -2.180 -28.816 1.00 89.19 314 VAL A CA 1
ATOM 2450 C C . VAL A 1 314 ? 16.641 -1.420 -27.949 1.00 89.19 314 VAL A C 1
ATOM 2452 O O . VAL A 1 314 ? 16.253 -1.899 -26.877 1.00 89.19 314 VAL A O 1
ATOM 2455 N N . MET A 1 315 ? 16.212 -0.252 -28.427 1.00 92.31 315 MET A N 1
ATOM 2456 C CA . MET A 1 315 ? 15.125 0.501 -27.813 1.00 92.31 315 MET A CA 1
ATOM 2457 C C . MET A 1 315 ? 13.780 -0.158 -28.120 1.00 92.31 315 MET A C 1
ATOM 2459 O O . MET A 1 315 ? 13.451 -0.438 -29.273 1.00 92.31 315 MET A O 1
ATOM 2463 N N . TYR A 1 316 ? 12.974 -0.355 -27.084 1.00 95.00 316 TYR A N 1
ATOM 2464 C CA . TYR A 1 316 ? 11.583 -0.769 -27.196 1.00 95.00 316 TYR A CA 1
ATOM 2465 C C . TYR A 1 316 ? 10.689 0.345 -26.673 1.00 95.00 316 TYR A C 1
ATOM 2467 O O . TYR A 1 316 ? 10.877 0.793 -25.544 1.00 95.00 316 TYR A O 1
ATOM 2475 N N . LYS A 1 317 ? 9.703 0.766 -27.471 1.00 96.06 317 LYS A N 1
ATOM 2476 C CA . LYS A 1 317 ? 8.788 1.861 -27.130 1.00 96.06 317 LYS A CA 1
ATOM 2477 C C . LYS A 1 317 ? 7.327 1.427 -27.236 1.00 96.06 317 LYS A C 1
ATOM 2479 O O . LYS A 1 317 ? 6.977 0.578 -28.059 1.00 96.06 317 LYS A O 1
ATOM 2484 N N . LYS A 1 318 ? 6.476 2.011 -26.397 1.00 95.69 318 LYS A N 1
ATOM 2485 C CA . LYS A 1 318 ? 5.018 1.893 -26.429 1.00 95.69 318 LYS A CA 1
ATOM 2486 C C . LYS A 1 318 ? 4.414 3.294 -26.350 1.00 95.69 318 LYS A C 1
ATOM 2488 O O . LYS A 1 318 ? 4.701 4.030 -25.414 1.00 95.69 318 LYS A O 1
ATOM 2493 N N . GLU A 1 319 ? 3.611 3.643 -27.347 1.00 94.25 319 GLU A N 1
ATOM 2494 C CA . GLU A 1 319 ? 2.900 4.927 -27.450 1.00 94.25 319 GLU A CA 1
ATOM 2495 C C . GLU A 1 319 ? 1.446 4.769 -26.981 1.00 94.25 319 GLU A C 1
ATOM 2497 O O . GLU A 1 319 ? 0.918 3.650 -26.987 1.00 94.25 319 GLU A O 1
ATOM 2502 N N . ASN A 1 320 ? 0.784 5.883 -26.653 1.00 90.00 320 ASN A N 1
ATOM 2503 C CA . ASN A 1 320 ? -0.627 5.940 -26.248 1.00 90.00 320 ASN A CA 1
ATOM 2504 C C . ASN A 1 320 ? -0.947 4.973 -25.094 1.00 90.00 320 ASN A C 1
ATOM 2506 O O . ASN A 1 320 ? -1.909 4.197 -25.144 1.00 90.00 320 ASN A O 1
ATOM 2510 N N . ILE A 1 321 ? -0.107 4.965 -24.054 1.00 89.81 321 ILE A N 1
ATOM 2511 C CA . ILE A 1 321 ? -0.296 4.059 -22.910 1.00 89.81 321 ILE A CA 1
ATOM 2512 C C . ILE A 1 321 ? -1.614 4.342 -22.159 1.00 89.81 321 ILE A C 1
ATOM 2514 O O . ILE A 1 321 ? -2.184 3.426 -21.563 1.00 89.81 321 ILE A O 1
ATOM 2518 N N . ASP A 1 322 ? -2.161 5.557 -22.273 1.00 80.00 322 ASP A N 1
ATOM 2519 C CA . ASP A 1 322 ? -3.417 5.992 -21.651 1.00 80.00 322 ASP A CA 1
ATOM 2520 C C . ASP A 1 322 ? -4.692 5.464 -22.350 1.00 80.00 322 ASP A C 1
ATOM 2522 O O . ASP A 1 322 ? -5.714 5.240 -21.691 1.00 80.00 322 ASP A O 1
ATOM 2526 N N . GLU A 1 323 ? -4.656 5.207 -23.665 1.00 67.44 323 GLU A N 1
ATOM 2527 C CA . GLU A 1 323 ? -5.811 4.717 -24.437 1.00 67.44 323 GLU A CA 1
ATOM 2528 C C . GLU A 1 323 ? -6.281 3.339 -23.952 1.00 67.44 323 GLU A C 1
ATOM 2530 O O . GLU A 1 323 ? -7.484 3.068 -23.892 1.00 67.44 323 GLU A O 1
ATOM 2535 N N . ASN A 1 324 ? -5.346 2.488 -23.520 1.00 51.81 324 ASN A N 1
ATOM 2536 C CA . ASN A 1 324 ? -5.670 1.188 -22.930 1.00 51.81 324 ASN A CA 1
ATOM 2537 C C . ASN A 1 324 ? -6.362 1.335 -21.564 1.00 51.81 324 ASN A C 1
ATOM 2539 O O . ASN A 1 324 ? -7.206 0.511 -21.210 1.00 51.81 324 ASN A O 1
ATOM 2543 N N . TYR A 1 325 ? -6.064 2.405 -20.825 1.00 48.50 325 TYR A N 1
ATOM 2544 C CA . TYR A 1 325 ? -6.618 2.667 -19.497 1.00 48.50 325 TYR A CA 1
ATOM 2545 C C . TYR A 1 325 ? -8.065 3.189 -19.560 1.00 48.50 325 TYR A C 1
ATOM 2547 O O . TYR A 1 325 ? -8.917 2.774 -18.773 1.00 48.50 325 TYR A O 1
ATOM 2555 N N . ARG A 1 326 ? -8.393 4.021 -20.561 1.00 41.56 326 ARG A N 1
ATOM 2556 C CA . ARG A 1 326 ? -9.750 4.579 -20.768 1.00 41.56 326 ARG A CA 1
ATOM 2557 C C . ARG A 1 326 ? -10.816 3.545 -21.145 1.00 41.56 326 ARG A C 1
ATOM 2559 O O . ARG A 1 326 ? -12.003 3.833 -21.046 1.00 41.56 326 ARG A O 1
ATOM 2566 N N . THR A 1 327 ? -10.426 2.347 -21.582 1.00 35.59 327 THR A N 1
ATOM 2567 C CA . THR A 1 327 ? -11.381 1.263 -21.903 1.00 35.59 327 THR A CA 1
ATOM 2568 C C . THR A 1 327 ? -11.830 0.436 -20.692 1.00 35.59 327 THR A C 1
ATOM 2570 O O . THR A 1 327 ? -12.694 -0.429 -20.841 1.00 35.59 327 THR A O 1
ATOM 2573 N N . LEU A 1 328 ? -11.281 0.702 -19.501 1.00 35.31 328 LEU A N 1
ATOM 2574 C CA . LEU A 1 328 ? -11.586 -0.011 -18.253 1.00 35.31 328 LEU A CA 1
ATOM 2575 C C . LEU A 1 328 ? -12.376 0.829 -17.228 1.00 35.31 328 LEU A C 1
ATOM 2577 O O . LEU A 1 328 ? -12.722 0.296 -16.173 1.00 35.31 328 LEU A O 1
ATOM 2581 N N . SER A 1 329 ? -12.660 2.104 -17.529 1.00 28.98 329 SER A N 1
ATOM 2582 C CA . SER A 1 329 ? -13.429 3.031 -16.678 1.00 28.98 329 SER A CA 1
ATOM 2583 C C . SER A 1 329 ? -14.920 3.051 -16.986 1.00 28.98 329 SER A C 1
ATOM 2585 O O . SER A 1 329 ? -15.246 3.186 -18.190 1.00 28.98 329 SER A O 1
#

=== Feature glossary ===
Each block in this record encodes a different view of the same protein. In brief:

Predicted aligned error. PAE(i, j) answers: if I align the predicted and true structures on residue i, how far off (in Å) do I expect residue j to be? A block-diagonal PAE matrix with low values on the blocks and high values off-diagonal is the signature of a multi-domain protein with confidently predicted domains but uncertain inter-domain orientation.

Contact-map, Ramachandran, and PAE plots. Plot images: a contact map (which residues are close in 3D, as an N×N binary image), a Ramachandran scatter (backbone torsion angles, revealing secondary-structure composition at a glance), and — for AlphaFold structures — a PAE heatmap (pairwise prediction confidence).

Backbone torsions (φ/ψ). φ (phi) and ψ (psi) are the two rotatable backbone dihedrals per residue: φ is the C(i-1)–N–Cα–C torsion, ψ is the N–Cα–C–N(i+1) torsion, both in degrees on (−180°, 180°]. α-helical residues cluster near (−60°, −45°); β-strand residues near (−120°, +130°). A Ramachandran plot is simply a scatter of (φ, ψ) for every residue.

Foldseek 3Di. A 3Di character summarizes, for each residue, the relative orientation of the Cα frame of its nearest spatial neighbor. Because it encodes fold topology rather than chemistry, 3Di alignments detect remote structural similarity that sequence alignment misses.

Radius of gyration, Cα contacts, bounding box. Three whole-structure scalars: the radius of gyration (RMS distance of Cα from centroid, in Å), the count of Cα–Cα contacts (pairs closer than 8 Å and separated by more than four residues in sequence — i.e. tertiary, not local, contacts), and the bounding-box dimensions. Together they distinguish compact globular folds from extended fibres or disordered chains.

Sequence. Sequence gives the chain of amino acids in standard one-letter code (A=alanine, C=cysteine, …, Y=tyrosine), read N→C. It is the only feature that is directly encoded by the gene; all structural features are derived from the folded form of this sequence.

mmCIF coordinates. Atomic coordinates in PDBx/mmCIF format — the same representation the Protein Data Bank distributes. Each line of the _atom_site loop places one backbone atom in Cartesian space (units: ångströms, origin: arbitrary).

Secondary structure (3-state, P-SEA). Three-state secondary structure (P-SEA) collapses the eight DSSP classes into helix (a), strand (b), and coil (c). P-SEA assigns these from Cα geometry alone — distances and angles — without requiring backbone oxygens, so it works on any Cα trace.

InterPro / GO / CATH / organism. Functional annotations link the protein to curated databases. InterPro entries identify conserved domains and families by matching the sequence against member-database signatures (Pfam, PROSITE, CDD, …). Gene Ontology (GO) terms describe molecular function, biological process, and cellular component in a controlled vocabulary. CATH places the structure in a hierarchical fold classification (Class/Architecture/Topology/Homologous-superfamily). The organism is the source species.

B-factor. B-factor (Debye–Waller factor) reflects atomic displacement in the crystal lattice. It is an experimental observable (units Å²), not a prediction; low values mean the atom is pinned down, high values mean it moves or is heterogeneous across the crystal.

Rendered structure images. Structure images are PyMOL renders from six orthogonal camera directions. Cartoon representation draws helices as coils and strands as arrows; sticks shows the backbone as bonds; surface shows the solvent-excluded envelope. Rainbow coloring maps sequence position to hue (blue→red, N→C); chain coloring assigns a distinct color per polypeptide.

Solvent-accessible surface area. Solvent-accessible surface area (SASA) is the area in Å² traced out by the centre of a 1.4 Å probe sphere (a water molecule) rolled over the protein's van der Waals surface (Shrake–Rupley / Lee–Richards construction). Buried residues have near-zero SASA; fully exposed residues can exceed 200 Å². The total SASA scales roughly with the number of surface residues.

Secondary structure (8-state, DSSP). The SS8 string is DSSP's per-residue secondary-structure call. α-helix (H) means an i→i+4 H-bond ladder; β-strand (E) means the residue participates in a β-sheet; 3₁₀ (G) and π (I) are tighter and wider helices; T/S are turns/bends; '-' is loop.

pLDDT. For AlphaFold models, the B-factor field carries pLDDT — the model's own estimate of local accuracy on a 0–100 scale. Regions with pLDDT<50 should be treated as essentially unmodeled; they often correspond to intrinsically disordered segments.

Nearest PDB structures. Nearest PDB neighbors are the top structural matches found by Foldseek when searching this structure against the entire Protein Data Bank. Each hit reports a TM-score (0 to 1; >0.5 almost always implies the same fold) and an E-value. These are *structural* homologs — they may share no detectable sequence similarity.